Protein AF-A0A7H0HJ91-F1 (afdb_monomer_lite)

Organism: NCBI:txid1926868

Radius of gyration: 23.5 Å; chains: 1; bounding box: 56×66×65 Å

Secondary structure (DSSP, 8-state):
--HHHHHHHHHHHHHHHHHHHHHHHHTT--HHHHHHHHHHHHHHHHHHHHHHS---------------S-HHHHGGGSSS--HHHHHHT----TT----HHHHHTTTTT---HHHHHHHHHH-HHHHHHHHHHHTTPPPSS--SSTTT--S-GGGS-HHHHHHHHH-HHHHHHHHHTT--HHHHHIIIII---PPTT--HHHHHHHEEEETTEEEE--HHHHHHHPPP--TTSS--------------------

Structure (mmCIF, N/CA/C/O backbone):
data_AF-A0A7H0HJ91-F1
#
_entry.id   AF-A0A7H0HJ91-F1
#
loop_
_atom_site.group_PDB
_atom_site.id
_atom_site.type_symbol
_atom_site.label_atom_id
_atom_site.label_alt_id
_atom_site.label_comp_id
_atom_site.label_asym_id
_atom_site.label_entity_id
_atom_site.label_seq_id
_atom_site.pdbx_PDB_ins_code
_atom_site.Cartn_x
_atom_site.Cartn_y
_atom_site.Cartn_z
_atom_site.occupancy
_atom_site.B_iso_or_equiv
_atom_site.auth_seq_id
_atom_site.auth_comp_id
_atom_site.auth_asym_id
_atom_site.auth_atom_id
_atom_site.pdbx_PDB_model_num
ATOM 1 N N . MET A 1 1 ? -30.223 31.189 10.833 1.00 45.84 1 MET A N 1
ATOM 2 C CA . MET A 1 1 ? -29.372 30.611 9.769 1.00 45.84 1 MET A CA 1
ATOM 3 C C . MET A 1 1 ? -29.658 29.121 9.713 1.00 45.84 1 MET A C 1
ATOM 5 O O . MET A 1 1 ? -29.725 28.515 10.772 1.00 45.84 1 MET A O 1
ATOM 9 N N . SER A 1 2 ? -29.923 28.557 8.532 1.00 40.38 2 SER A N 1
ATOM 10 C CA . SER A 1 2 ? -30.319 27.146 8.406 1.00 40.38 2 SER A CA 1
ATOM 11 C C . SER A 1 2 ? -29.130 26.220 8.696 1.00 40.38 2 SER A C 1
ATOM 13 O O . SER A 1 2 ? -28.031 26.477 8.202 1.00 40.38 2 SER A O 1
ATOM 15 N N . THR A 1 3 ? -29.339 25.153 9.470 1.00 42.84 3 THR A N 1
ATOM 16 C CA . THR A 1 3 ? -28.336 24.149 9.893 1.00 42.84 3 THR A CA 1
ATOM 17 C C . THR A 1 3 ? -27.548 23.560 8.716 1.00 42.84 3 THR A C 1
ATOM 19 O O . THR A 1 3 ? -26.372 23.229 8.846 1.00 42.84 3 THR A O 1
ATOM 22 N N . THR A 1 4 ? -28.165 23.516 7.534 1.00 42.88 4 THR A N 1
ATOM 23 C CA . THR A 1 4 ? -27.565 23.075 6.265 1.00 42.88 4 THR A CA 1
ATOM 24 C C . THR A 1 4 ? -26.408 23.968 5.797 1.00 42.88 4 THR A C 1
ATOM 26 O O . THR A 1 4 ? -25.423 23.467 5.263 1.00 42.88 4 THR A O 1
ATOM 29 N N . ASN A 1 5 ? -26.470 25.282 6.042 1.00 45.50 5 ASN A N 1
ATOM 30 C CA . ASN A 1 5 ? -25.403 26.210 5.640 1.00 45.50 5 ASN A CA 1
ATOM 31 C C . ASN A 1 5 ? -24.173 26.103 6.554 1.00 45.50 5 ASN A C 1
ATOM 33 O O . ASN A 1 5 ? -23.057 26.370 6.116 1.00 45.50 5 ASN A O 1
ATOM 37 N N . ILE A 1 6 ? -24.373 25.674 7.803 1.00 51.12 6 ILE A N 1
ATOM 38 C CA . ILE A 1 6 ? -23.305 25.495 8.794 1.00 51.12 6 ILE A CA 1
ATOM 39 C C . ILE A 1 6 ? -22.522 24.212 8.491 1.00 51.12 6 ILE A C 1
ATOM 41 O O . ILE A 1 6 ? -21.295 24.248 8.454 1.00 51.12 6 ILE A O 1
ATOM 45 N N . LEU A 1 7 ? -23.211 23.106 8.170 1.00 47.91 7 LEU A N 1
ATOM 46 C CA . LEU A 1 7 ? -22.551 21.865 7.740 1.00 47.91 7 LEU A CA 1
AT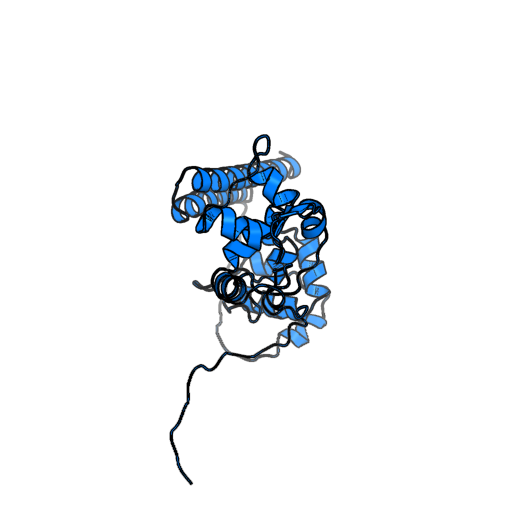OM 47 C C . LEU A 1 7 ? -21.751 22.051 6.444 1.00 47.91 7 LEU A C 1
ATOM 49 O O . LEU A 1 7 ? -20.616 21.592 6.366 1.00 47.91 7 LEU A O 1
ATOM 53 N N . ASN A 1 8 ? -22.298 22.762 5.453 1.00 48.88 8 ASN A N 1
ATOM 54 C CA . ASN A 1 8 ? -21.576 23.008 4.201 1.00 48.88 8 ASN A CA 1
ATOM 55 C C . ASN A 1 8 ? -20.333 23.880 4.416 1.00 48.88 8 ASN A C 1
ATOM 57 O O . ASN A 1 8 ? -19.278 23.579 3.865 1.00 48.88 8 ASN A O 1
ATOM 61 N N . SER A 1 9 ? -20.420 24.904 5.272 1.00 46.78 9 SER A N 1
ATOM 62 C CA . SER A 1 9 ? -19.256 25.717 5.638 1.00 46.78 9 SER A CA 1
ATOM 63 C C . SER A 1 9 ? -18.187 24.901 6.373 1.00 46.78 9 SER A C 1
ATOM 65 O O . SER A 1 9 ? -17.002 25.114 6.136 1.00 46.78 9 SER A O 1
ATOM 67 N N . LEU A 1 10 ? -18.582 23.954 7.230 1.00 53.00 10 LEU A N 1
ATOM 68 C CA . LEU A 1 10 ? -17.662 23.070 7.955 1.00 53.00 10 LEU A CA 1
ATOM 69 C C . LEU A 1 10 ? -16.937 22.103 7.014 1.00 53.00 10 LEU A C 1
ATOM 71 O O . LEU A 1 10 ? -15.719 21.963 7.096 1.00 53.00 10 LEU A O 1
ATOM 75 N N . VAL A 1 11 ? -17.666 21.482 6.083 1.00 55.59 11 VAL A N 1
ATOM 76 C CA . VAL A 1 11 ? -17.088 20.573 5.081 1.00 55.59 11 VAL A CA 1
ATOM 77 C C . VAL A 1 11 ? -16.114 21.319 4.165 1.00 55.59 11 VAL A C 1
ATOM 79 O O . VAL A 1 11 ? -15.027 20.814 3.881 1.00 55.59 11 VAL A O 1
ATOM 82 N N . SER A 1 12 ? -16.449 22.543 3.748 1.00 53.22 12 SER A N 1
ATOM 83 C CA . SER A 1 12 ? -15.551 23.372 2.938 1.00 53.22 12 SER A CA 1
ATOM 84 C C . SER A 1 12 ? -14.281 23.781 3.692 1.00 53.22 12 SER A C 1
ATOM 86 O O . SER A 1 12 ? -13.194 23.681 3.125 1.00 53.22 12 SER A O 1
ATOM 88 N N . SER A 1 13 ? -14.383 24.173 4.966 1.00 50.41 13 SER A N 1
ATOM 89 C CA . SER A 1 13 ? -13.215 24.543 5.780 1.00 50.41 13 SER A CA 1
ATOM 90 C C . SER A 1 13 ? -12.292 23.354 6.060 1.00 50.41 13 SER A C 1
ATOM 92 O O . SER A 1 13 ? -11.072 23.489 5.972 1.00 50.41 13 SER A O 1
ATOM 94 N N . LEU A 1 14 ? -12.850 22.167 6.323 1.00 54.19 14 LEU A N 1
ATOM 95 C CA . LEU A 1 14 ? -12.063 20.954 6.571 1.00 54.19 14 LEU A CA 1
ATOM 96 C C . LEU A 1 14 ? -11.371 20.449 5.295 1.00 54.19 14 LEU A C 1
ATOM 98 O O . LEU A 1 14 ? -10.215 20.030 5.333 1.00 54.19 14 LEU A O 1
ATOM 102 N N . SER A 1 15 ? -12.050 20.555 4.148 1.00 57.22 15 SER A N 1
ATOM 103 C CA . SER A 1 15 ? -11.467 20.242 2.839 1.00 57.22 15 SER A CA 1
ATOM 104 C C . SER A 1 15 ? -10.327 21.201 2.478 1.00 57.22 15 SER A C 1
ATOM 106 O O . SER A 1 15 ? -9.278 20.761 2.008 1.00 57.22 15 SER A O 1
ATOM 108 N N . ALA A 1 16 ? -10.484 22.499 2.755 1.00 52.75 16 ALA A N 1
ATOM 109 C CA . ALA A 1 16 ? -9.431 23.489 2.541 1.00 52.75 16 ALA A CA 1
ATOM 110 C C . ALA A 1 16 ? -8.207 23.239 3.442 1.00 52.75 16 ALA A C 1
ATOM 112 O O . ALA A 1 16 ? -7.072 23.346 2.977 1.00 52.75 16 ALA A O 1
ATOM 113 N N . ALA A 1 17 ? -8.417 22.833 4.698 1.00 51.06 17 ALA A N 1
ATOM 114 C CA . ALA A 1 17 ? -7.340 22.498 5.630 1.00 51.06 17 ALA A CA 1
ATOM 115 C C . ALA A 1 17 ? -6.563 21.235 5.219 1.00 51.06 17 ALA A C 1
ATOM 117 O O . ALA A 1 17 ? -5.335 21.223 5.291 1.00 51.06 17 ALA A O 1
ATOM 118 N N . ALA A 1 18 ? -7.253 20.204 4.721 1.00 52.66 18 ALA A N 1
ATOM 119 C CA . ALA A 1 18 ? -6.619 18.997 4.183 1.00 52.66 18 ALA A CA 1
ATOM 120 C C . ALA A 1 18 ? -5.803 19.276 2.905 1.00 52.66 18 ALA A C 1
ATOM 122 O O . ALA A 1 18 ? -4.758 18.672 2.673 1.00 52.66 18 ALA A O 1
ATOM 123 N N . GLN A 1 19 ? -6.250 20.223 2.075 1.00 58.50 19 GLN A N 1
ATOM 124 C CA . GLN A 1 19 ? -5.486 20.665 0.906 1.00 58.50 19 GLN A CA 1
ATOM 125 C C . GLN A 1 19 ? -4.266 21.509 1.305 1.00 58.50 19 GLN A C 1
ATOM 127 O O . GLN A 1 19 ? -3.202 21.369 0.699 1.00 58.50 19 GLN A O 1
ATOM 132 N N . ALA A 1 20 ? -4.392 22.347 2.337 1.00 52.12 20 ALA A N 1
ATOM 133 C CA . ALA A 1 20 ? -3.299 23.161 2.859 1.00 52.12 20 ALA A CA 1
ATOM 134 C C . ALA A 1 20 ? -2.205 22.316 3.536 1.00 52.12 20 ALA A C 1
ATOM 136 O O . ALA A 1 20 ? -1.023 22.576 3.308 1.00 52.12 20 ALA A O 1
ATOM 137 N N . SER A 1 21 ? -2.570 21.274 4.293 1.00 53.25 21 SER A N 1
ATOM 138 C CA . SER A 1 21 ? -1.604 20.341 4.895 1.00 53.25 21 SER A CA 1
ATOM 139 C C . SER A 1 21 ? -0.866 19.521 3.830 1.00 53.25 21 SER A C 1
ATOM 141 O O . SER A 1 21 ? 0.361 19.447 3.842 1.00 53.25 21 SER A O 1
ATOM 143 N N . ALA A 1 22 ? -1.578 19.019 2.815 1.00 54.16 22 ALA A N 1
ATOM 144 C CA . ALA A 1 22 ? -0.960 18.325 1.682 1.00 54.16 22 ALA A CA 1
ATOM 145 C C . ALA A 1 22 ? -0.039 19.238 0.842 1.00 54.16 22 ALA A C 1
ATOM 147 O O . ALA A 1 22 ? 0.908 18.769 0.204 1.00 54.16 22 ALA A O 1
ATOM 148 N N . GLN A 1 23 ? -0.296 20.550 0.815 1.00 51.91 23 GLN A N 1
ATOM 149 C CA . GLN A 1 23 ? 0.584 21.529 0.171 1.00 51.91 23 GLN A CA 1
ATOM 150 C C . GLN A 1 23 ? 1.788 21.927 1.035 1.00 51.91 23 GLN A C 1
ATOM 152 O O . GLN A 1 23 ? 2.844 22.211 0.462 1.00 51.91 23 GLN A O 1
ATOM 157 N N . SER A 1 24 ? 1.675 21.942 2.370 1.00 52.97 24 SER A N 1
ATOM 158 C CA . SER A 1 24 ? 2.814 22.245 3.251 1.00 52.97 24 SER A CA 1
ATOM 159 C C . SER A 1 24 ? 3.859 21.130 3.207 1.00 52.97 24 SER A C 1
ATOM 161 O O . SER A 1 24 ? 5.047 21.428 3.110 1.00 52.97 24 SER A O 1
ATOM 163 N N . GLU A 1 25 ? 3.432 19.865 3.139 1.00 51.75 25 GLU A N 1
ATOM 164 C CA . GLU A 1 25 ? 4.328 18.713 2.949 1.00 51.75 25 GLU A CA 1
ATOM 165 C C . GLU A 1 25 ? 5.058 18.765 1.593 1.00 51.75 25 GLU A C 1
ATOM 167 O O . GLU A 1 25 ? 6.253 18.485 1.509 1.00 51.75 25 GLU A O 1
ATOM 172 N N . LYS A 1 26 ? 4.387 19.227 0.526 1.00 52.94 26 LYS A N 1
ATOM 173 C CA . LYS A 1 26 ? 4.998 19.403 -0.809 1.00 52.94 26 LYS A CA 1
ATOM 174 C C . LYS A 1 26 ? 5.981 20.574 -0.909 1.00 52.94 26 LYS A C 1
ATOM 176 O O . LYS A 1 26 ? 6.792 20.596 -1.832 1.00 52.94 26 LYS A O 1
ATOM 181 N N . LYS A 1 27 ? 5.921 21.550 0.004 1.00 49.59 27 LYS A N 1
ATOM 182 C CA . LYS A 1 27 ? 6.838 22.707 0.056 1.00 49.59 27 LYS A CA 1
ATOM 183 C C . LYS A 1 27 ? 8.005 22.520 1.036 1.00 49.59 27 LYS A C 1
ATOM 185 O O . LYS A 1 27 ? 8.727 23.479 1.292 1.00 49.59 27 LYS A O 1
ATOM 190 N N . GLY A 1 28 ? 8.208 21.308 1.556 1.00 42.12 28 GLY A N 1
ATOM 191 C CA . GLY A 1 28 ? 9.279 21.007 2.512 1.00 42.12 28 GLY A CA 1
ATOM 192 C C . GLY A 1 28 ? 8.966 21.419 3.953 1.00 42.12 28 GLY A C 1
ATOM 193 O O . GLY A 1 28 ? 9.880 21.463 4.773 1.00 42.12 28 GLY A O 1
ATOM 194 N N . GLY A 1 29 ? 7.700 21.720 4.264 1.00 48.16 29 GLY A N 1
ATOM 195 C CA . GLY A 1 29 ? 7.230 21.874 5.638 1.00 48.16 29 GLY A CA 1
ATOM 196 C C . GLY A 1 29 ? 7.289 20.540 6.378 1.00 48.16 29 GLY A C 1
ATOM 197 O O . GLY A 1 29 ? 7.121 19.469 5.789 1.00 48.16 29 GLY A O 1
ATOM 198 N N . THR A 1 30 ? 7.556 20.593 7.676 1.00 52.06 30 THR A N 1
ATOM 199 C CA . THR A 1 30 ? 7.659 19.380 8.494 1.00 52.06 30 THR A CA 1
ATOM 200 C C . THR A 1 30 ? 6.283 18.737 8.675 1.00 52.06 30 THR A C 1
ATOM 202 O O . THR A 1 30 ? 5.263 19.424 8.742 1.00 52.06 30 THR A O 1
ATOM 205 N N . SER A 1 31 ? 6.232 17.411 8.826 1.00 52.78 31 SER A N 1
ATOM 206 C CA . SER A 1 31 ? 4.984 16.686 9.132 1.00 52.78 31 SER A CA 1
ATOM 207 C C . SER A 1 31 ? 4.288 17.215 10.395 1.00 52.78 31 SER A C 1
ATOM 209 O O . SER A 1 31 ? 3.068 17.155 10.514 1.00 52.78 31 SER A O 1
ATOM 211 N N . LYS A 1 32 ? 5.055 17.805 11.320 1.00 55.81 32 LYS A N 1
ATOM 212 C CA . LYS A 1 32 ? 4.544 18.498 12.504 1.00 55.81 32 LYS A CA 1
ATOM 213 C C . LYS A 1 32 ? 3.735 19.750 12.145 1.00 55.81 32 LYS A C 1
ATOM 215 O O . LYS A 1 32 ? 2.649 19.924 12.679 1.00 55.81 32 LYS A O 1
ATOM 220 N N . GLU A 1 33 ? 4.214 20.574 11.215 1.00 55.62 33 GLU A N 1
ATOM 221 C CA . GLU A 1 33 ? 3.497 21.776 10.760 1.00 55.62 33 GLU A CA 1
ATOM 222 C C . GLU A 1 33 ? 2.205 21.419 10.017 1.00 55.62 33 GLU A C 1
ATOM 224 O O . GLU A 1 33 ? 1.181 22.062 10.226 1.00 55.62 33 GLU A O 1
ATOM 229 N N . ALA A 1 34 ? 2.214 20.355 9.208 1.00 52.38 34 ALA A N 1
ATOM 230 C CA . ALA A 1 34 ? 1.016 19.860 8.526 1.00 52.38 34 ALA A CA 1
ATOM 231 C C . ALA A 1 34 ? -0.062 19.381 9.520 1.00 52.38 34 ALA A C 1
ATOM 233 O O . ALA A 1 34 ? -1.251 19.670 9.351 1.00 52.38 34 ALA A O 1
ATOM 234 N N . VAL A 1 35 ? 0.362 18.695 10.587 1.00 56.78 35 VAL A N 1
ATOM 235 C CA . VAL A 1 35 ? -0.511 18.250 11.684 1.00 56.78 35 VAL A CA 1
ATOM 236 C C . VAL A 1 35 ? -1.013 19.432 12.515 1.00 56.78 35 VAL A C 1
ATOM 238 O O . VAL A 1 35 ? -2.191 19.457 12.865 1.00 56.78 35 VAL A O 1
ATOM 241 N N . ASP A 1 36 ? -0.170 20.427 12.792 1.00 66.75 36 ASP A N 1
ATOM 242 C CA . ASP A 1 36 ? -0.553 21.619 13.557 1.00 66.75 36 ASP A CA 1
ATOM 243 C C . ASP A 1 36 ? -1.561 22.491 12.776 1.00 66.75 36 ASP A C 1
ATOM 245 O O . ASP A 1 36 ? -2.543 22.956 13.357 1.00 66.75 36 ASP A O 1
ATOM 249 N N . ILE A 1 37 ? -1.407 22.627 11.451 1.00 65.06 37 ILE A N 1
ATOM 250 C CA . ILE A 1 37 ? -2.378 23.304 10.566 1.00 65.06 37 ILE A CA 1
ATOM 251 C C . ILE A 1 37 ? -3.730 22.584 10.589 1.00 65.06 37 ILE A C 1
ATOM 253 O O . ILE A 1 37 ? -4.778 23.215 10.741 1.00 65.06 37 ILE A O 1
ATOM 257 N N . PHE A 1 38 ? -3.717 21.256 10.468 1.00 60.12 38 PHE A N 1
ATOM 258 C CA . PHE A 1 38 ? -4.942 20.461 10.491 1.00 60.12 38 PHE A CA 1
ATOM 259 C C . PHE A 1 38 ? -5.638 20.526 11.857 1.00 60.12 38 PHE A C 1
ATOM 261 O O . PHE A 1 38 ? -6.858 20.678 11.934 1.00 60.12 38 PHE A O 1
ATOM 268 N N . LYS A 1 39 ? -4.863 20.470 12.944 1.00 66.88 39 LYS A N 1
ATOM 269 C CA . LYS A 1 39 ? -5.372 20.566 14.313 1.00 66.88 39 LYS A CA 1
ATOM 270 C C . LYS A 1 39 ? -5.980 21.940 14.603 1.00 66.88 39 LYS A C 1
ATOM 272 O O . LYS A 1 39 ? -7.080 21.996 15.141 1.00 66.88 39 LYS A O 1
ATOM 277 N N . SER A 1 40 ? -5.327 23.024 14.182 1.00 67.75 40 SER A N 1
ATOM 278 C CA . SER A 1 40 ? -5.851 24.387 14.341 1.00 67.75 40 SER A CA 1
ATOM 279 C C . SER A 1 40 ? -7.165 24.587 13.580 1.00 67.75 40 SER A C 1
ATOM 281 O O . SER A 1 40 ? -8.099 25.178 14.113 1.00 67.75 40 SER A O 1
ATOM 283 N N . ALA A 1 41 ? -7.277 24.056 12.359 1.00 59.56 41 ALA A N 1
ATOM 284 C CA . ALA A 1 41 ? -8.510 24.144 11.576 1.00 59.56 41 ALA A CA 1
ATOM 285 C C . ALA A 1 41 ? -9.664 23.326 12.186 1.00 59.56 41 ALA A C 1
ATOM 287 O O . ALA A 1 41 ? -10.827 23.721 12.092 1.00 59.56 41 ALA A O 1
ATOM 288 N N . LEU A 1 42 ? -9.350 22.195 12.827 1.00 58.47 42 LEU A N 1
ATOM 289 C CA . LEU A 1 42 ? -10.323 21.383 13.557 1.00 58.47 42 LEU A CA 1
ATOM 290 C C . LEU A 1 42 ? -10.815 22.095 14.827 1.00 58.47 42 LEU A C 1
ATOM 292 O O . LEU A 1 42 ? -12.007 22.050 15.129 1.00 58.47 42 LEU A O 1
ATOM 296 N N . GLU A 1 43 ? -9.916 22.760 15.555 1.00 67.56 43 GLU A N 1
ATOM 297 C CA . GLU A 1 43 ? -10.244 23.535 16.758 1.00 67.56 43 GLU A CA 1
ATOM 298 C C . GLU A 1 43 ? -11.137 24.745 16.426 1.00 67.56 43 GLU A C 1
ATOM 300 O O . GLU A 1 43 ? -12.174 24.918 17.068 1.00 67.56 43 GLU A O 1
ATOM 305 N N . ASP A 1 44 ? -10.834 25.499 15.364 1.00 65.94 44 ASP A N 1
ATOM 306 C CA . ASP A 1 44 ? -11.674 26.614 14.886 1.00 65.94 44 ASP A CA 1
ATOM 307 C C . ASP A 1 44 ? -13.069 26.147 14.428 1.00 65.94 44 ASP A C 1
ATOM 309 O O . ASP A 1 44 ? -14.090 26.804 14.679 1.00 65.94 44 ASP A O 1
ATOM 313 N N . ALA A 1 45 ? -13.141 24.978 13.783 1.00 59.41 45 ALA A N 1
ATOM 314 C CA . ALA A 1 45 ? -14.400 24.355 13.383 1.00 59.41 45 ALA A CA 1
ATOM 315 C C . ALA A 1 45 ? -15.245 23.932 14.600 1.00 59.41 45 ALA A C 1
ATOM 317 O O . ALA A 1 45 ? -16.465 24.131 14.610 1.00 59.41 45 ALA A O 1
ATOM 318 N N . LEU A 1 46 ? -14.606 23.394 15.645 1.00 60.41 46 LEU A N 1
ATOM 319 C CA . LEU A 1 46 ? -15.269 23.014 16.895 1.00 60.41 46 LEU A CA 1
ATOM 320 C C . LEU A 1 46 ? -15.730 24.231 17.709 1.00 60.41 46 LEU A C 1
ATOM 322 O O . LEU A 1 46 ? -16.812 24.187 18.299 1.00 60.41 46 LEU A O 1
ATOM 326 N N . ASP A 1 47 ? -14.955 25.315 17.740 1.00 64.44 47 ASP A N 1
ATOM 327 C CA . ASP A 1 47 ? -15.318 26.559 18.433 1.00 64.44 47 ASP A CA 1
ATOM 328 C C . ASP A 1 47 ? -16.516 27.248 17.757 1.00 64.44 47 ASP A C 1
ATOM 330 O O . ASP A 1 47 ? -17.464 27.675 18.422 1.00 64.44 47 ASP A O 1
ATOM 334 N N . THR A 1 48 ? -16.551 27.243 16.421 1.00 61.88 48 THR A N 1
ATOM 335 C CA . THR A 1 48 ? -17.697 27.729 15.629 1.00 61.88 48 THR A CA 1
ATOM 336 C C . THR A 1 48 ? -18.974 26.928 15.923 1.00 61.88 48 THR A C 1
ATOM 338 O O . THR A 1 48 ? -20.068 27.496 16.040 1.00 61.88 48 THR A O 1
ATOM 341 N N . LEU A 1 49 ? -18.844 25.610 16.105 1.00 59.28 49 LEU A N 1
ATOM 342 C CA . LEU A 1 49 ? -19.952 24.731 16.482 1.00 59.28 49 LEU A CA 1
ATOM 343 C C . LEU A 1 49 ? -20.387 24.946 17.944 1.00 59.28 49 LEU A C 1
ATOM 345 O O . LEU A 1 49 ? -21.576 24.989 18.245 1.00 59.28 49 LEU A O 1
ATOM 349 N N . SER A 1 50 ? -19.434 25.164 18.849 1.00 60.59 50 SER A N 1
ATOM 350 C CA . SER A 1 50 ? -19.696 25.351 20.284 1.00 60.59 50 SER A CA 1
ATOM 351 C C . SER A 1 50 ? -20.359 26.700 20.584 1.00 60.59 50 SER A C 1
ATOM 353 O O . SER A 1 50 ? -21.264 26.793 21.420 1.00 60.59 50 SER A O 1
ATOM 355 N N . LYS A 1 51 ? -19.990 27.752 19.844 1.00 54.41 51 LYS A N 1
ATOM 356 C CA . LYS A 1 51 ? -20.633 29.075 19.918 1.00 54.41 51 LYS A CA 1
ATOM 357 C C . LYS A 1 51 ? -22.073 29.077 19.399 1.00 54.41 51 LYS A C 1
ATOM 359 O O . LYS A 1 51 ? -22.842 29.955 19.780 1.00 54.41 51 LYS A O 1
ATOM 364 N N . THR A 1 52 ? -22.469 28.092 18.589 1.00 48.91 52 THR A N 1
ATOM 365 C CA . THR A 1 52 ? -23.833 27.979 18.043 1.00 48.91 52 THR A CA 1
ATOM 366 C C . THR A 1 52 ? -24.766 27.065 18.851 1.00 48.91 52 THR A C 1
ATOM 368 O O . THR A 1 52 ? -25.973 27.104 18.621 1.00 48.91 52 THR A O 1
ATOM 371 N N . THR A 1 53 ? -24.263 26.316 19.844 1.00 40.53 53 THR A N 1
ATOM 372 C CA . THR A 1 53 ? -25.059 25.367 20.659 1.00 40.53 53 THR A CA 1
ATOM 373 C C . THR A 1 53 ? -25.225 25.746 22.138 1.00 40.53 53 THR A C 1
ATOM 375 O O . THR A 1 53 ? -25.697 24.934 22.931 1.00 40.53 53 THR A O 1
ATOM 378 N N . SER A 1 54 ? -24.861 26.962 22.553 1.00 33.28 54 SER A N 1
ATOM 379 C CA . SER A 1 54 ? -24.977 27.375 23.961 1.00 33.28 54 SER A CA 1
ATOM 380 C C . SER A 1 54 ? -26.436 27.613 24.402 1.00 33.28 54 SER A C 1
ATOM 382 O O . SER A 1 54 ? -26.973 28.708 24.255 1.00 33.28 54 SER A O 1
ATOM 384 N N . THR A 1 55 ? -27.072 26.606 25.009 1.00 26.28 55 THR A N 1
ATOM 385 C CA . THR A 1 55 ? -28.112 26.746 26.057 1.00 26.28 55 THR A CA 1
ATOM 386 C C . THR A 1 55 ? -27.958 25.566 27.050 1.00 26.28 55 THR A C 1
ATOM 388 O O . THR A 1 55 ? -27.704 24.457 26.582 1.00 26.28 55 THR A O 1
ATOM 391 N N . PRO A 1 56 ? -28.006 25.750 28.393 1.00 36.66 56 PRO A N 1
ATOM 392 C CA . PRO A 1 56 ? -27.251 24.887 29.320 1.00 36.66 56 PRO A CA 1
ATOM 393 C C . PRO A 1 56 ? -28.048 23.850 30.152 1.00 36.66 56 PRO A C 1
ATOM 395 O O . PRO A 1 56 ? -29.258 23.971 30.323 1.00 36.66 56 PRO A O 1
ATOM 398 N N . ALA A 1 57 ? -27.257 22.957 30.789 1.00 26.12 57 ALA A N 1
ATOM 399 C CA . ALA A 1 57 ? -27.483 22.078 31.967 1.00 26.12 57 ALA A CA 1
ATOM 400 C C . ALA A 1 57 ? -27.954 20.619 31.694 1.00 26.12 57 ALA A C 1
ATOM 402 O O . ALA A 1 57 ? -28.765 20.395 30.809 1.00 26.12 57 ALA A O 1
ATOM 403 N N . ALA A 1 58 ? -27.496 19.558 32.391 1.00 25.34 58 ALA A N 1
ATOM 404 C CA . ALA A 1 58 ? -26.934 19.459 33.747 1.00 25.34 58 ALA A CA 1
ATOM 405 C C . ALA A 1 58 ? -26.025 18.212 34.004 1.00 25.34 58 ALA A C 1
ATOM 407 O O . ALA A 1 58 ? -26.272 17.127 33.490 1.00 25.34 58 ALA A O 1
ATOM 408 N N . THR A 1 59 ? -25.002 18.428 34.845 1.00 22.12 59 THR A N 1
ATOM 409 C CA . THR A 1 59 ? -24.527 17.692 36.050 1.00 22.12 59 THR A CA 1
ATOM 410 C C . THR A 1 59 ? -24.382 16.148 36.118 1.00 22.12 59 THR A C 1
ATOM 412 O O . THR A 1 59 ? -25.348 15.419 36.289 1.00 22.12 59 THR A O 1
ATOM 415 N N . SER A 1 60 ? -23.103 15.729 36.169 1.00 26.69 60 SER A N 1
ATOM 416 C CA . SER A 1 60 ? -22.395 14.758 37.048 1.00 26.69 60 SER A CA 1
ATOM 417 C C . SER A 1 60 ? -22.980 13.389 37.448 1.00 26.69 60 SER A C 1
ATOM 419 O O . SER A 1 60 ? -23.981 13.305 38.150 1.00 26.69 60 SER A O 1
ATOM 421 N N . SER A 1 61 ? -22.179 12.323 37.278 1.00 24.84 61 SER A N 1
ATOM 422 C CA . SER A 1 61 ? -21.454 11.649 38.390 1.00 24.84 61 SER A CA 1
ATOM 423 C C . SER A 1 61 ? -20.624 10.432 37.926 1.00 24.84 61 SER A C 1
ATOM 425 O O . SER A 1 61 ? -20.907 9.800 36.914 1.00 24.84 61 SER A O 1
ATOM 427 N N . SER A 1 62 ? -19.536 10.166 38.657 1.00 27.23 62 SER A N 1
ATOM 428 C CA . SER A 1 62 ? -18.485 9.169 38.409 1.00 27.23 62 SER A CA 1
ATOM 429 C C . SER A 1 62 ? -18.732 7.836 39.119 1.00 27.23 62 SER A C 1
ATOM 431 O O . SER A 1 62 ? -19.188 7.868 40.259 1.00 27.23 62 SER A O 1
ATOM 433 N N . THR A 1 63 ? -18.229 6.712 38.592 1.00 23.22 63 THR A N 1
ATOM 434 C CA . THR A 1 63 ? -17.534 5.672 39.393 1.00 23.22 63 THR A CA 1
ATOM 435 C C . THR A 1 63 ? -16.634 4.806 38.494 1.00 23.22 63 THR A C 1
ATOM 437 O O . THR A 1 63 ? -16.916 4.638 37.310 1.00 23.22 63 THR A O 1
ATOM 440 N N . ALA A 1 64 ? -15.526 4.305 39.046 1.00 26.08 64 ALA A N 1
ATOM 441 C CA . ALA A 1 64 ? -14.435 3.619 38.355 1.00 26.08 64 ALA A CA 1
ATOM 442 C C . ALA A 1 64 ? -14.456 2.076 38.487 1.00 26.08 64 ALA A C 1
ATOM 444 O O . ALA A 1 64 ? -14.896 1.551 39.502 1.00 26.08 64 ALA A O 1
ATOM 445 N N . ALA A 1 65 ? -13.838 1.434 37.479 1.00 29.06 65 ALA A N 1
ATOM 446 C CA . ALA A 1 65 ? -13.060 0.178 37.465 1.00 29.06 65 ALA A CA 1
ATOM 447 C C . ALA A 1 65 ? -13.741 -1.195 37.717 1.00 29.06 65 ALA A C 1
ATOM 449 O O . ALA A 1 65 ? -14.100 -1.524 38.841 1.00 29.06 65 ALA A O 1
ATOM 450 N N . THR A 1 66 ? -13.712 -2.110 36.729 1.00 23.19 66 THR A N 1
ATOM 451 C CA . THR A 1 66 ? -12.684 -3.178 36.529 1.00 23.19 66 THR A CA 1
ATOM 452 C C . THR A 1 66 ? -13.181 -4.248 35.525 1.00 23.19 66 THR A C 1
ATOM 454 O O . THR A 1 66 ? -14.355 -4.589 35.494 1.00 23.19 66 THR A O 1
ATOM 457 N N . ALA A 1 67 ? -12.245 -4.729 34.697 1.00 32.16 67 ALA A N 1
ATOM 458 C CA . ALA A 1 67 ? -12.261 -5.758 33.645 1.00 32.16 67 ALA A CA 1
ATOM 459 C C . ALA A 1 67 ? -13.379 -6.824 33.589 1.00 32.16 67 ALA A C 1
ATOM 461 O O . ALA A 1 67 ? -13.649 -7.505 34.572 1.00 32.16 67 ALA A O 1
ATOM 462 N N . THR A 1 68 ? -13.841 -7.142 32.370 1.00 26.88 68 THR A N 1
ATOM 463 C CA . THR A 1 68 ? -13.578 -8.441 31.699 1.00 26.88 68 THR A CA 1
ATOM 464 C C . THR A 1 68 ? -14.111 -8.450 30.262 1.00 26.88 68 THR A C 1
ATOM 466 O O . THR A 1 68 ? -15.014 -7.704 29.897 1.00 26.88 68 THR A O 1
ATOM 469 N N . ALA A 1 69 ? -13.472 -9.271 29.431 1.00 35.03 69 ALA A N 1
ATOM 470 C CA . ALA A 1 69 ? -13.554 -9.352 27.978 1.00 35.03 69 ALA A CA 1
ATOM 471 C C . ALA A 1 69 ? -14.889 -9.889 27.405 1.00 35.03 69 ALA A C 1
ATOM 473 O O . ALA A 1 69 ? -14.869 -10.683 26.470 1.00 35.03 69 ALA A O 1
ATOM 474 N N . ASP A 1 70 ? -16.038 -9.445 27.918 1.00 32.00 70 ASP A N 1
ATOM 475 C CA . ASP A 1 70 ? -17.357 -9.991 27.542 1.00 32.00 70 ASP A CA 1
ATOM 476 C C . ASP A 1 70 ? -18.401 -8.926 27.135 1.00 32.00 70 ASP A C 1
ATOM 478 O O . ASP A 1 70 ? -19.599 -9.176 26.998 1.00 32.00 70 ASP A O 1
ATOM 482 N N . THR A 1 71 ? -17.963 -7.688 26.887 1.00 36.69 71 THR A N 1
ATOM 483 C CA . THR A 1 71 ? -18.865 -6.624 26.403 1.00 36.69 71 THR A CA 1
ATOM 484 C C . THR A 1 71 ? -19.127 -6.713 24.893 1.00 36.69 71 THR A C 1
ATOM 486 O O . THR A 1 71 ? -20.155 -6.238 24.419 1.00 36.69 71 THR A O 1
ATOM 489 N N . ALA A 1 72 ? -18.258 -7.384 24.128 1.00 39.62 72 ALA A N 1
ATOM 490 C CA . ALA A 1 72 ? -18.429 -7.525 22.679 1.00 39.62 72 ALA A CA 1
ATOM 491 C C . ALA A 1 72 ? -19.576 -8.480 22.291 1.00 39.62 72 ALA A C 1
ATOM 493 O O . ALA A 1 72 ? -20.169 -8.316 21.228 1.00 39.62 72 ALA A O 1
ATOM 494 N N . ALA A 1 73 ? -19.918 -9.452 23.146 1.00 38.34 73 ALA A N 1
ATOM 495 C CA . ALA A 1 73 ? -21.013 -10.389 22.886 1.00 38.34 73 ALA A CA 1
ATOM 496 C C . ALA A 1 73 ? -22.394 -9.819 23.266 1.00 38.34 73 ALA A C 1
ATOM 498 O O . ALA A 1 73 ? -23.403 -10.202 22.673 1.00 38.34 73 ALA A O 1
ATOM 499 N N . THR A 1 74 ? -22.446 -8.865 24.203 1.00 36.53 74 THR A N 1
ATOM 500 C CA . THR A 1 74 ? -23.712 -8.372 24.776 1.00 36.53 74 THR A CA 1
ATOM 501 C C . THR A 1 74 ? -24.280 -7.141 24.044 1.00 36.53 74 THR A C 1
ATOM 503 O O . THR A 1 74 ? -25.494 -6.950 24.028 1.00 36.53 74 THR A O 1
ATOM 506 N N . GLU A 1 75 ? -23.466 -6.357 23.320 1.00 41.22 75 GLU A N 1
ATOM 507 C CA . GLU A 1 75 ? -23.965 -5.266 22.447 1.00 41.22 75 GLU A CA 1
ATOM 508 C C . GLU A 1 75 ? -24.654 -5.773 21.158 1.00 41.22 75 GLU A C 1
ATOM 510 O O . GLU A 1 75 ? -25.204 -4.977 20.403 1.00 41.22 75 GLU A O 1
ATOM 515 N N . LYS A 1 76 ? -24.718 -7.093 20.913 1.00 40.62 76 LYS A N 1
ATOM 516 C CA . LYS A 1 76 ? -25.503 -7.672 19.803 1.00 40.62 76 LYS A CA 1
ATOM 517 C C . LYS A 1 76 ? -27.023 -7.599 20.039 1.00 40.62 76 LYS A C 1
ATOM 519 O O . LYS A 1 76 ? -27.799 -7.793 19.108 1.00 40.62 76 LYS A O 1
ATOM 524 N N . ALA A 1 77 ? -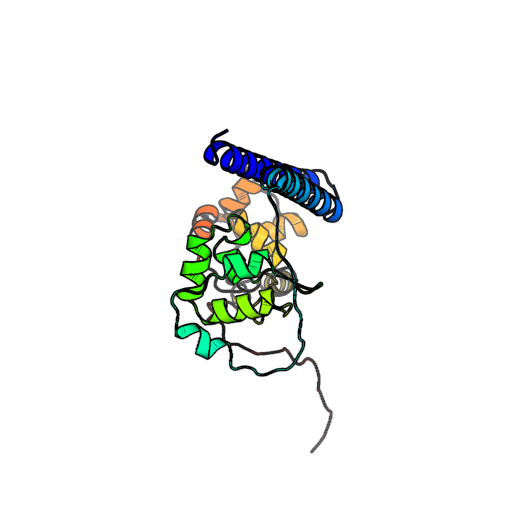27.469 -7.319 21.267 1.00 39.50 77 ALA A N 1
ATOM 525 C CA . ALA A 1 77 ? -28.888 -7.335 21.629 1.00 39.50 77 ALA A CA 1
ATOM 526 C C . ALA A 1 77 ? -29.653 -6.025 21.325 1.00 39.50 77 ALA A C 1
ATOM 528 O O . ALA A 1 77 ? -30.854 -5.963 21.572 1.00 39.50 77 ALA A O 1
ATOM 529 N N . SER A 1 78 ? -29.006 -4.985 20.779 1.00 40.56 78 SER A N 1
ATOM 530 C CA . SER A 1 78 ? -29.638 -3.675 20.544 1.00 40.56 78 SER A CA 1
ATOM 531 C C . SER A 1 78 ? -29.154 -2.999 19.252 1.00 40.56 78 SER A C 1
ATOM 533 O O . SER A 1 78 ? -28.571 -1.920 19.291 1.00 40.56 78 SER A O 1
ATOM 535 N N . GLY A 1 79 ? -29.437 -3.595 18.092 1.00 54.41 79 GLY A N 1
ATOM 536 C CA . GLY A 1 79 ? -29.263 -2.911 16.803 1.00 54.41 79 GLY A CA 1
ATOM 537 C C . GLY A 1 79 ? -27.808 -2.580 16.436 1.00 54.41 79 GLY A C 1
ATOM 538 O O . GLY A 1 79 ? -26.871 -2.869 17.170 1.00 54.41 79 GLY A O 1
ATOM 539 N N . ASN A 1 80 ? -27.618 -2.026 15.238 1.00 74.06 80 ASN A N 1
ATOM 540 C CA . ASN A 1 80 ? -26.302 -1.667 14.705 1.00 74.06 80 ASN A CA 1
ATOM 541 C C . ASN A 1 80 ? -25.498 -0.799 15.687 1.00 74.06 80 ASN A C 1
ATOM 543 O O . ASN A 1 80 ? -25.997 0.216 16.180 1.00 74.06 80 ASN A O 1
ATOM 547 N N . VAL A 1 81 ? -24.232 -1.156 15.915 1.00 80.69 81 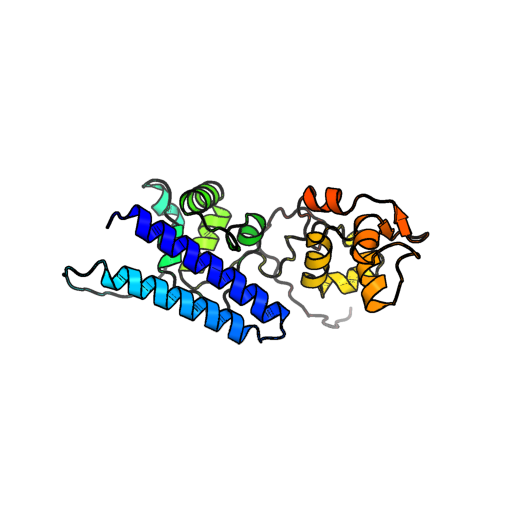VAL A N 1
ATOM 548 C CA . VAL A 1 81 ? -23.326 -0.373 16.764 1.00 80.69 81 VAL A CA 1
ATOM 549 C C . VAL A 1 81 ? -22.951 0.926 16.041 1.00 80.69 81 VAL A C 1
ATOM 551 O O . VAL A 1 81 ? -22.524 0.903 14.884 1.00 80.69 81 VAL A O 1
ATOM 554 N N . ASP A 1 82 ? -23.091 2.068 16.725 1.00 88.06 82 ASP A N 1
ATOM 555 C CA . ASP A 1 82 ? -22.637 3.376 16.230 1.00 88.06 82 ASP A CA 1
ATOM 556 C C . ASP A 1 82 ? -21.145 3.586 16.541 1.00 88.06 82 ASP A C 1
ATOM 558 O O . ASP A 1 82 ? -20.762 4.271 17.497 1.00 88.06 82 ASP A O 1
ATOM 562 N N . TYR A 1 83 ? -20.293 2.952 15.737 1.00 86.81 83 TYR A N 1
ATOM 563 C CA . TYR A 1 83 ? -18.836 3.032 15.843 1.00 86.81 83 TYR A CA 1
ATOM 564 C C . TYR A 1 83 ? -18.314 4.460 15.656 1.00 86.81 83 TYR A C 1
ATOM 566 O O . TYR A 1 83 ? -17.402 4.874 16.374 1.00 86.81 83 TYR A O 1
ATOM 574 N N . PHE A 1 84 ? -18.910 5.240 14.752 1.00 86.25 84 PHE A N 1
ATOM 575 C CA . PHE A 1 84 ? -18.490 6.618 14.489 1.00 86.25 84 PHE A CA 1
ATOM 576 C C . PHE A 1 84 ? -18.593 7.502 15.739 1.00 86.25 84 PHE A C 1
ATOM 578 O O . PHE A 1 84 ? -17.648 8.207 16.091 1.00 86.25 84 PHE A O 1
ATOM 585 N N . SER A 1 85 ? -19.712 7.423 16.465 1.00 86.44 85 SER A N 1
ATOM 586 C CA . SER A 1 85 ? -19.893 8.189 17.706 1.00 86.44 85 SER A CA 1
ATOM 587 C C . SER A 1 85 ? -18.905 7.783 18.805 1.00 86.44 85 SER A C 1
ATOM 589 O O . SER A 1 85 ? -18.496 8.629 19.603 1.00 86.44 85 SER A O 1
ATOM 591 N N . LYS A 1 86 ? -18.505 6.504 18.855 1.00 85.12 86 LYS A N 1
ATOM 592 C CA . LYS A 1 86 ? -17.471 6.017 19.783 1.00 85.12 86 LYS A CA 1
ATOM 593 C C . LYS A 1 86 ? -16.089 6.553 19.393 1.00 85.12 86 LYS A C 1
ATOM 595 O O . LYS A 1 86 ? -15.354 7.010 20.262 1.00 85.12 86 LYS A O 1
ATOM 600 N N . PHE A 1 87 ? -15.775 6.594 18.098 1.00 84.69 87 PHE A N 1
ATOM 601 C CA . PHE A 1 87 ? -14.523 7.164 17.592 1.00 84.69 87 PHE A CA 1
ATOM 602 C C . PHE A 1 87 ? -14.406 8.668 17.852 1.00 84.69 87 PHE A C 1
ATOM 604 O O . PHE A 1 87 ? -13.371 9.124 18.325 1.00 84.69 87 PHE A O 1
ATOM 611 N N . ALA A 1 88 ? -15.481 9.434 17.648 1.00 83.75 88 ALA A N 1
ATOM 612 C CA . ALA A 1 88 ? -15.495 10.880 17.895 1.00 83.75 88 ALA A CA 1
ATOM 613 C C . ALA A 1 88 ? -15.188 11.265 19.359 1.00 83.75 88 ALA A C 1
ATOM 615 O O . ALA A 1 88 ? -14.787 12.392 19.635 1.00 83.75 88 ALA A O 1
ATOM 616 N N . LYS A 1 89 ? -15.380 10.335 20.302 1.00 86.19 89 LYS A N 1
ATOM 617 C CA . LYS A 1 89 ? -15.105 10.512 21.738 1.00 86.19 89 LYS A CA 1
ATOM 618 C C . LYS A 1 89 ? -13.857 9.755 22.203 1.00 86.19 89 LYS A C 1
ATOM 620 O O . LYS A 1 89 ? -13.575 9.729 23.403 1.00 86.19 89 LYS A O 1
ATOM 625 N N . ALA A 1 90 ? -13.146 9.104 21.286 1.00 85.81 90 ALA A N 1
ATOM 626 C CA . ALA A 1 90 ? -12.055 8.208 21.620 1.00 85.81 90 ALA A CA 1
ATOM 627 C C . ALA A 1 90 ? -10.851 8.965 22.186 1.00 85.81 90 ALA A C 1
ATOM 629 O O . ALA A 1 90 ? -10.471 10.037 21.713 1.00 85.81 90 ALA A O 1
ATOM 630 N N . LYS A 1 91 ? -10.196 8.345 23.168 1.00 87.75 91 LYS A N 1
ATOM 631 C CA . LYS A 1 91 ? -8.843 8.717 23.585 1.00 87.75 91 LYS A CA 1
ATOM 632 C C . LYS A 1 91 ? -7.891 7.691 23.002 1.00 87.75 91 LYS A C 1
ATOM 634 O O . LYS A 1 91 ? -7.676 6.634 23.587 1.00 87.75 91 LYS A O 1
ATOM 639 N N . LEU A 1 92 ? -7.384 7.997 21.814 1.00 89.94 92 LEU A N 1
ATOM 640 C CA . LEU A 1 92 ? -6.489 7.097 21.102 1.00 89.94 92 LEU A CA 1
ATOM 641 C C . LEU A 1 92 ? -5.170 6.943 21.860 1.00 89.94 92 LEU A C 1
ATOM 643 O O . LEU A 1 92 ? -4.703 7.858 22.543 1.00 89.94 92 LEU A O 1
ATOM 647 N N . ASN A 1 93 ? -4.571 5.764 21.724 1.00 91.81 93 ASN A N 1
ATOM 648 C CA . ASN A 1 93 ? -3.235 5.510 22.236 1.00 91.81 93 ASN A CA 1
ATOM 649 C C . ASN A 1 93 ? -2.230 6.510 21.619 1.00 91.81 93 ASN A C 1
ATOM 651 O O . ASN A 1 93 ? -2.341 6.785 20.423 1.00 91.81 93 ASN A O 1
ATOM 655 N N . PRO A 1 94 ? -1.214 7.003 22.354 1.00 90.50 94 PRO A N 1
ATOM 656 C CA . PRO A 1 94 ? -0.163 7.846 21.772 1.00 90.50 94 PRO A CA 1
ATOM 657 C C . PRO A 1 94 ? 0.576 7.203 20.590 1.00 90.50 94 PRO A C 1
ATOM 659 O O . PRO A 1 94 ? 1.040 7.908 19.702 1.00 90.50 94 PRO A O 1
ATOM 662 N N . ASN A 1 95 ? 0.648 5.869 20.563 1.00 88.88 95 ASN A N 1
ATOM 663 C CA . ASN A 1 95 ? 1.266 5.096 19.485 1.00 88.88 95 ASN A CA 1
ATOM 664 C C . ASN A 1 95 ? 0.239 4.592 18.459 1.00 88.88 95 ASN A C 1
ATOM 666 O O . ASN A 1 95 ? 0.512 3.638 17.730 1.00 88.88 95 ASN A O 1
ATOM 670 N N . TYR A 1 96 ? -0.965 5.170 18.431 1.00 88.25 96 TYR A N 1
ATOM 671 C CA . TYR A 1 96 ? -1.988 4.790 17.469 1.00 88.25 96 TYR A CA 1
ATOM 672 C C . TYR A 1 96 ? -1.483 4.990 16.040 1.00 88.25 96 TYR A C 1
ATOM 674 O O . TYR A 1 96 ? -1.014 6.061 15.658 1.00 88.25 96 TYR A O 1
ATOM 682 N N . GLN A 1 97 ? -1.649 3.945 15.239 1.00 88.44 97 GLN A N 1
ATOM 683 C CA . GLN A 1 97 ? -1.500 3.998 13.798 1.00 88.44 97 GLN A CA 1
ATOM 684 C C . GLN A 1 97 ? -2.788 3.498 13.162 1.00 88.44 97 GLN A C 1
ATOM 686 O O . GLN A 1 97 ? -3.388 2.529 13.630 1.00 88.44 97 GLN A O 1
ATOM 691 N N . THR A 1 98 ? -3.200 4.152 12.080 1.00 87.81 98 THR A N 1
ATOM 692 C CA . THR A 1 98 ? -4.414 3.777 11.362 1.00 87.81 98 THR A CA 1
ATOM 693 C C . THR A 1 98 ? -4.279 2.371 10.772 1.00 87.81 98 THR A C 1
ATOM 695 O O . THR A 1 98 ? -3.348 2.139 9.994 1.00 87.81 98 THR A O 1
ATOM 698 N N . PRO A 1 99 ? -5.202 1.445 11.082 1.00 89.50 99 PRO A N 1
ATOM 699 C CA . PRO A 1 99 ? -5.214 0.120 10.482 1.00 89.50 99 PRO A CA 1
ATOM 700 C C . PRO A 1 99 ? -5.361 0.161 8.967 1.00 89.50 99 PRO A C 1
ATOM 702 O O . PRO A 1 99 ? -6.109 0.969 8.407 1.00 89.50 99 PRO A O 1
ATOM 705 N N . ASP A 1 100 ? -4.715 -0.780 8.297 1.00 87.56 100 ASP A N 1
ATOM 706 C CA . ASP A 1 100 ? -4.762 -0.894 6.847 1.00 87.56 100 ASP A CA 1
ATOM 707 C C . ASP A 1 100 ? -6.173 -1.183 6.330 1.00 87.56 100 ASP A C 1
ATOM 709 O O . ASP A 1 100 ? -6.545 -0.656 5.286 1.00 87.56 100 ASP A O 1
ATOM 713 N N . TYR A 1 101 ? -7.014 -1.911 7.074 1.00 88.31 101 TYR A N 1
ATOM 714 C CA . TYR A 1 101 ? -8.404 -2.139 6.664 1.00 88.31 101 TYR A CA 1
ATOM 715 C C . TYR A 1 101 ? -9.211 -0.829 6.575 1.00 88.31 101 TYR A C 1
ATOM 717 O O . TYR A 1 101 ? -10.127 -0.732 5.759 1.00 88.31 101 TYR A O 1
ATOM 725 N N . LEU A 1 102 ? -8.868 0.206 7.357 1.00 87.56 102 LEU A N 1
ATOM 726 C CA . LEU A 1 102 ? -9.479 1.533 7.220 1.00 87.56 102 LEU A CA 1
ATOM 727 C C . LEU A 1 102 ? -8.934 2.276 5.996 1.00 87.56 102 LEU A C 1
ATOM 729 O O . LEU A 1 102 ? -9.708 2.905 5.271 1.00 87.56 102 LEU A O 1
ATOM 733 N N . LYS A 1 103 ? -7.623 2.177 5.736 1.00 86.31 103 LYS A N 1
ATOM 734 C CA . LYS A 1 103 ? -6.966 2.778 4.560 1.00 86.31 103 LYS A CA 1
ATOM 735 C C . LYS A 1 103 ? -7.488 2.178 3.256 1.00 86.31 103 LYS A C 1
ATOM 737 O O . LYS A 1 103 ? -7.884 2.918 2.362 1.00 86.31 103 LYS A O 1
ATOM 742 N N . GLN A 1 104 ? -7.554 0.850 3.174 1.00 83.12 104 GLN A N 1
ATOM 743 C CA . GLN A 1 104 ? -8.026 0.102 2.007 1.00 83.12 104 GLN A CA 1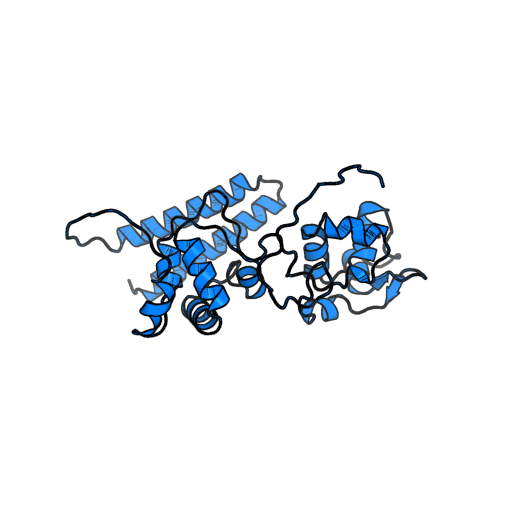
ATOM 744 C C . GLN A 1 104 ? -9.453 0.487 1.618 1.00 83.12 104 GLN A C 1
ATOM 746 O O . GLN A 1 104 ? -9.786 0.560 0.440 1.00 83.12 104 GLN A O 1
ATOM 751 N N . ASN A 1 105 ? -10.289 0.753 2.619 1.00 81.88 105 ASN A N 1
ATOM 752 C CA . ASN A 1 105 ? -11.669 1.167 2.424 1.00 81.88 105 ASN A CA 1
ATOM 753 C C . ASN A 1 105 ? -11.814 2.697 2.400 1.00 81.88 105 ASN A C 1
ATOM 755 O O . ASN A 1 105 ? -12.923 3.206 2.491 1.00 81.88 105 ASN A O 1
ATOM 759 N N . GLY A 1 106 ? -10.736 3.473 2.280 1.00 75.81 106 GLY A N 1
ATOM 760 C CA . GLY A 1 106 ? -10.809 4.927 2.104 1.00 75.81 106 GLY A CA 1
ATOM 761 C C . GLY A 1 106 ? -11.414 5.701 3.282 1.00 75.81 106 GLY A C 1
ATOM 762 O O . GLY A 1 106 ? -11.675 6.893 3.146 1.00 75.81 106 GLY A O 1
ATOM 763 N N . PHE A 1 107 ? -11.608 5.072 4.445 1.00 82.81 107 PHE A N 1
ATOM 764 C CA . PHE A 1 107 ? -12.174 5.728 5.631 1.00 82.81 107 PHE A CA 1
ATOM 765 C C . PHE A 1 107 ? -11.240 6.784 6.236 1.00 82.81 107 PHE A C 1
ATOM 767 O O . PHE A 1 107 ? -11.656 7.551 7.093 1.00 82.81 107 PHE A O 1
ATOM 774 N N . VAL A 1 108 ? -9.984 6.834 5.790 1.00 74.31 108 VAL A N 1
ATOM 775 C CA . VAL A 1 108 ? -8.998 7.854 6.183 1.00 74.31 108 VAL A CA 1
ATOM 776 C C . VAL A 1 108 ? -9.177 9.159 5.406 1.00 74.31 108 VAL A C 1
ATOM 778 O O . VAL A 1 108 ? -8.843 10.220 5.918 1.00 74.31 108 VAL A O 1
ATOM 781 N N . LEU A 1 109 ? -9.698 9.081 4.178 1.00 65.31 109 LEU A N 1
ATOM 782 C CA . LEU A 1 109 ? -9.907 10.241 3.307 1.00 65.31 109 LEU A CA 1
ATOM 783 C C . LEU A 1 109 ? -11.332 10.782 3.424 1.00 65.31 109 LEU A C 1
ATOM 785 O O . LEU A 1 109 ? -11.535 11.990 3.391 1.00 65.31 109 LEU A O 1
ATOM 789 N N . ASP A 1 110 ? -12.303 9.881 3.572 1.00 71.62 110 ASP A N 1
ATOM 790 C CA . ASP A 1 110 ? -13.713 10.224 3.717 1.00 71.62 110 ASP A CA 1
ATOM 791 C C . ASP A 1 110 ? -14.388 9.266 4.704 1.00 71.62 110 ASP A C 1
ATOM 793 O O . ASP A 1 110 ? -14.816 8.149 4.375 1.00 71.62 110 ASP A O 1
ATOM 797 N N . MET A 1 111 ? -14.438 9.702 5.961 1.00 72.56 111 MET A N 1
ATOM 798 C CA . MET A 1 111 ? -15.050 8.949 7.046 1.00 72.56 111 MET A CA 1
ATOM 799 C C . MET A 1 111 ? -16.544 9.266 7.138 1.00 72.56 111 MET A C 1
ATOM 801 O O . MET A 1 111 ? -17.007 9.923 8.069 1.00 72.56 111 MET A O 1
ATOM 805 N N . ASN A 1 112 ? -17.317 8.786 6.167 1.00 84.62 112 ASN A N 1
ATOM 806 C CA . ASN A 1 112 ? -18.771 8.850 6.247 1.00 84.62 112 ASN A CA 1
ATOM 807 C C . ASN A 1 112 ? -19.294 7.923 7.368 1.00 84.62 112 ASN A C 1
ATOM 809 O O . ASN A 1 112 ? -18.971 6.731 7.406 1.00 84.62 112 ASN A O 1
ATOM 813 N N . LYS A 1 113 ? -20.123 8.477 8.264 1.00 85.06 113 LYS A N 1
ATOM 814 C CA . LYS A 1 113 ? -20.680 7.783 9.434 1.00 85.06 113 LYS A CA 1
ATOM 815 C C . LYS A 1 113 ? -21.449 6.522 9.047 1.00 85.06 113 LYS A C 1
ATOM 817 O O . LYS A 1 113 ? -21.202 5.456 9.612 1.00 85.06 113 LYS A O 1
ATOM 822 N N . GLU A 1 114 ? -22.378 6.639 8.106 1.00 87.62 114 GLU A N 1
ATOM 823 C CA . GLU A 1 114 ? -23.267 5.549 7.700 1.00 87.62 114 GLU A CA 1
ATOM 824 C C . GLU A 1 114 ? -22.460 4.399 7.097 1.00 87.62 114 GLU A C 1
ATOM 826 O O . GLU A 1 114 ? -22.638 3.242 7.473 1.00 87.62 114 GLU A O 1
ATOM 831 N N . ARG A 1 115 ? -21.508 4.725 6.222 1.00 88.81 115 ARG A N 1
ATOM 832 C CA . ARG A 1 115 ? -20.646 3.763 5.536 1.00 88.81 115 ARG A CA 1
ATOM 833 C C . ARG A 1 115 ? -19.687 3.053 6.488 1.00 88.81 115 ARG A C 1
ATOM 835 O O . ARG A 1 115 ? -19.515 1.842 6.370 1.00 88.81 115 ARG A O 1
ATOM 842 N N . LEU A 1 116 ? -19.076 3.781 7.425 1.00 87.00 116 LEU A N 1
ATOM 843 C CA . LEU A 1 116 ? -18.198 3.193 8.439 1.00 87.00 116 LEU A CA 1
ATOM 844 C C . LEU A 1 116 ? -18.981 2.239 9.340 1.00 87.00 116 LEU A C 1
ATOM 846 O O . LEU A 1 116 ? -18.566 1.098 9.541 1.00 87.00 116 LEU A O 1
ATOM 850 N N . ASN A 1 117 ? -20.125 2.695 9.857 1.00 88.38 117 ASN A N 1
ATOM 851 C CA . ASN A 1 117 ? -20.964 1.879 10.723 1.00 88.38 117 ASN A CA 1
ATOM 852 C C . ASN A 1 117 ? -21.448 0.630 9.983 1.00 88.38 117 ASN A C 1
ATOM 854 O O . ASN A 1 117 ? -21.336 -0.461 10.533 1.00 88.38 117 ASN A O 1
ATOM 858 N N . GLN A 1 118 ? -21.917 0.757 8.740 1.00 89.81 118 GLN A N 1
ATOM 859 C CA . GLN A 1 118 ? -22.336 -0.396 7.944 1.00 89.81 118 GLN A CA 1
ATOM 860 C C . GLN A 1 118 ? -21.183 -1.390 7.756 1.00 89.81 118 GLN A C 1
ATOM 862 O O . GLN A 1 118 ? -21.322 -2.559 8.103 1.00 89.81 118 GLN A O 1
ATOM 867 N N . PHE A 1 119 ? -20.014 -0.921 7.310 1.00 91.50 119 PHE A N 1
ATOM 868 C CA . PHE A 1 119 ? -18.848 -1.779 7.098 1.00 91.50 119 PHE A CA 1
ATOM 869 C C . PHE A 1 119 ? -18.419 -2.529 8.365 1.00 91.50 119 PHE A C 1
ATOM 871 O O . PHE A 1 119 ? -18.139 -3.723 8.298 1.00 91.50 119 PHE A O 1
ATOM 878 N N . LEU A 1 120 ? -18.355 -1.854 9.515 1.00 92.88 120 LEU A N 1
ATOM 879 C CA . LEU A 1 120 ? -17.905 -2.471 10.767 1.00 92.88 120 LEU A CA 1
ATOM 880 C C . LEU A 1 120 ? -18.947 -3.426 11.366 1.00 92.88 120 LEU A C 1
ATOM 882 O O . LEU A 1 120 ? -18.555 -4.425 11.967 1.00 92.88 120 LEU A O 1
ATOM 886 N N . ASN A 1 121 ? -20.244 -3.163 11.167 1.00 89.25 121 ASN A N 1
ATOM 887 C CA . ASN A 1 121 ? -21.302 -4.114 11.523 1.00 89.25 121 ASN A CA 1
ATOM 888 C C . ASN A 1 121 ? -21.265 -5.355 10.607 1.00 89.25 121 ASN A C 1
ATOM 890 O O . ASN A 1 121 ? -21.410 -6.474 11.099 1.00 89.25 121 ASN A O 1
ATOM 894 N N . ASP A 1 122 ? -20.983 -5.179 9.311 1.00 91.19 122 ASP A N 1
ATOM 895 C CA . ASP A 1 122 ? -20.843 -6.282 8.345 1.00 91.19 122 ASP A CA 1
ATOM 896 C C . ASP A 1 122 ? -19.531 -7.069 8.510 1.00 91.19 122 ASP A C 1
ATOM 898 O O . ASP A 1 122 ? -19.422 -8.209 8.058 1.00 91.19 122 ASP A O 1
ATOM 902 N N . ASN A 1 123 ? -18.527 -6.485 9.173 1.00 88.88 123 ASN A N 1
ATOM 903 C CA . ASN A 1 123 ? -17.216 -7.092 9.406 1.00 88.88 123 ASN A CA 1
ATOM 904 C C . ASN A 1 123 ? -16.861 -7.078 10.904 1.00 88.88 123 ASN A C 1
ATOM 906 O O . ASN A 1 123 ? -16.018 -6.278 11.337 1.00 88.88 123 ASN A O 1
ATOM 910 N N . PRO A 1 124 ? -17.446 -7.982 11.715 1.00 89.06 124 PRO A N 1
ATOM 911 C CA . PRO A 1 124 ? -17.321 -7.956 13.174 1.00 89.06 124 PRO A CA 1
ATOM 912 C C . PRO A 1 124 ? -15.878 -8.014 13.686 1.00 89.06 124 PRO A C 1
ATOM 914 O O . PRO A 1 124 ? -15.561 -7.444 14.729 1.00 89.06 124 PRO A O 1
ATOM 917 N N . GLN A 1 125 ? -14.975 -8.668 12.953 1.00 88.44 125 GLN A N 1
ATOM 918 C CA . GLN A 1 125 ? -13.554 -8.722 13.289 1.00 88.44 125 GLN A CA 1
ATOM 919 C C . GLN A 1 125 ? -12.892 -7.339 13.273 1.00 88.44 125 GLN A C 1
ATOM 921 O O . GLN A 1 125 ? -12.047 -7.076 14.134 1.00 88.44 125 GLN A O 1
ATOM 926 N N . TYR A 1 126 ? -13.294 -6.469 12.339 1.00 91.81 126 TYR A N 1
ATOM 927 C CA . TYR A 1 126 ? -12.844 -5.079 12.248 1.00 91.81 126 TYR A CA 1
ATOM 928 C C . TYR A 1 126 ? -13.619 -4.188 13.210 1.00 91.81 126 TYR A C 1
ATOM 930 O O . TYR A 1 126 ? -13.021 -3.306 13.813 1.00 91.81 126 TYR A O 1
ATOM 938 N N . GLY A 1 127 ? -14.913 -4.445 13.425 1.00 92.56 127 GLY A N 1
ATOM 939 C CA . GLY A 1 127 ? -15.700 -3.754 14.449 1.00 92.56 127 GLY A CA 1
ATOM 940 C C . GLY A 1 127 ? -15.105 -3.919 15.852 1.00 92.56 127 GLY A C 1
ATOM 941 O O . GLY A 1 127 ? -14.928 -2.940 16.572 1.00 92.56 127 GLY A O 1
ATOM 942 N N . ALA A 1 128 ? -14.723 -5.142 16.229 1.00 90.12 128 ALA A N 1
ATOM 943 C CA . ALA A 1 128 ? -14.094 -5.422 17.519 1.00 90.12 128 ALA A CA 1
ATOM 944 C C . ALA A 1 128 ? -12.734 -4.721 17.681 1.00 90.12 128 ALA A C 1
ATOM 946 O O . ALA A 1 128 ? -12.438 -4.181 18.747 1.00 90.12 128 ALA A O 1
ATOM 947 N N . ASP A 1 129 ? -11.912 -4.711 16.629 1.00 92.12 129 ASP A N 1
ATOM 948 C CA . ASP A 1 129 ? -10.628 -4.004 16.643 1.00 92.12 129 ASP A CA 1
ATOM 949 C C . ASP A 1 129 ? -10.808 -2.486 16.713 1.00 92.12 129 ASP A C 1
ATOM 951 O O . ASP A 1 129 ? -10.160 -1.818 17.517 1.00 92.12 129 ASP A O 1
ATOM 955 N N . PHE A 1 130 ? -11.771 -1.956 15.962 1.00 92.06 130 PHE A N 1
ATOM 956 C CA . PHE A 1 130 ? -12.120 -0.545 15.987 1.00 92.06 130 PHE A CA 1
ATOM 957 C C . PHE A 1 130 ? -12.561 -0.108 17.388 1.00 92.06 130 PHE A C 1
ATOM 959 O O . PHE A 1 130 ? -12.085 0.906 17.889 1.00 92.06 130 PHE A O 1
ATOM 966 N N . LEU A 1 131 ? -13.388 -0.899 18.082 1.00 91.75 131 LEU A N 1
ATOM 967 C CA . LEU A 1 131 ? -13.758 -0.621 19.476 1.00 91.75 131 LEU A CA 1
ATOM 968 C C . LEU A 1 131 ? -12.546 -0.635 20.410 1.00 91.75 131 LEU A C 1
ATOM 970 O O . LEU A 1 131 ? -12.400 0.269 21.233 1.00 91.75 131 LEU A O 1
ATOM 974 N N . ASN A 1 132 ? -11.665 -1.625 20.272 1.00 88.75 132 ASN A N 1
ATOM 975 C CA . ASN A 1 132 ? -10.421 -1.691 21.036 1.00 88.75 132 ASN A CA 1
ATOM 976 C C . ASN A 1 132 ? -9.567 -0.424 20.835 1.00 88.75 132 ASN A C 1
ATOM 978 O O . ASN A 1 132 ? -9.143 0.185 21.818 1.00 88.75 132 ASN A O 1
ATOM 982 N N . ILE A 1 133 ? -9.413 0.034 19.591 1.00 90.00 133 ILE A N 1
ATOM 983 C CA . ILE A 1 133 ? -8.736 1.293 19.250 1.00 90.00 133 ILE A CA 1
ATOM 984 C C . ILE A 1 133 ? -9.419 2.486 19.923 1.00 90.00 133 ILE A C 1
ATOM 986 O O . ILE A 1 133 ? -8.749 3.306 20.555 1.00 90.00 133 ILE A O 1
ATOM 990 N N . THR A 1 134 ? -10.753 2.584 19.843 1.00 89.31 134 THR A N 1
ATOM 991 C CA . THR A 1 134 ? -11.487 3.708 20.453 1.00 89.31 134 THR A CA 1
ATOM 992 C C . THR A 1 134 ? -11.345 3.771 21.976 1.00 89.31 134 THR A C 1
ATOM 994 O O . THR A 1 134 ? -11.449 4.849 22.561 1.00 89.31 134 THR A O 1
ATOM 997 N N . ASN A 1 135 ? -11.038 2.637 22.608 1.00 89.56 135 ASN A N 1
ATOM 998 C CA . ASN A 1 135 ? -10.787 2.515 24.043 1.00 89.56 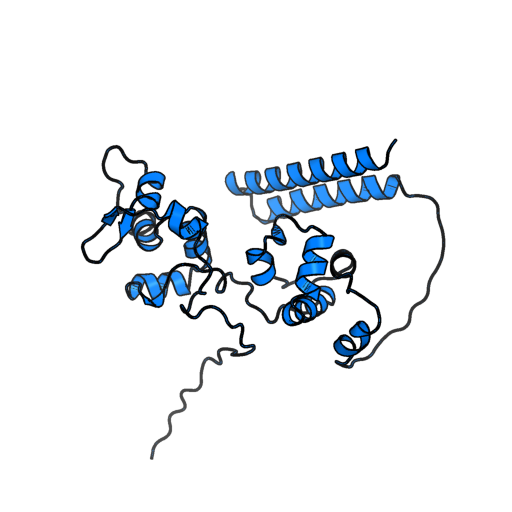135 ASN A CA 1
ATOM 999 C C . ASN A 1 135 ? -9.302 2.687 24.426 1.00 89.56 135 ASN A C 1
ATOM 1001 O O . ASN A 1 135 ? -8.930 2.405 25.564 1.00 89.56 135 ASN A O 1
ATOM 1005 N N . GLY A 1 136 ? -8.449 3.144 23.504 1.00 87.25 136 GLY A N 1
ATOM 1006 C CA . GLY A 1 136 ? -7.026 3.402 23.758 1.00 87.25 136 GLY A CA 1
ATOM 1007 C C . GLY A 1 136 ? -6.108 2.192 23.558 1.00 87.25 136 GLY A C 1
ATOM 1008 O O . GLY A 1 136 ? -4.914 2.271 23.865 1.00 87.25 136 GLY A O 1
ATOM 1009 N N . GLY A 1 137 ? -6.636 1.083 23.037 1.00 90.31 137 GLY A N 1
ATOM 1010 C CA . GLY A 1 137 ? -5.845 -0.055 22.578 1.00 90.31 137 GLY A CA 1
ATOM 1011 C C . GLY A 1 137 ? -5.125 0.221 21.254 1.00 90.31 137 GLY A C 1
ATOM 1012 O O . GLY A 1 137 ? -5.399 1.201 20.560 1.00 90.31 137 GLY A O 1
ATOM 1013 N N . LEU A 1 138 ? -4.193 -0.664 20.895 1.00 90.50 138 LEU A N 1
ATOM 1014 C CA . LEU A 1 138 ? -3.570 -0.692 19.568 1.00 90.50 138 LEU A CA 1
ATOM 1015 C C . LEU A 1 138 ? -4.268 -1.724 18.681 1.00 90.50 138 LEU A C 1
ATOM 1017 O O . LEU A 1 138 ? -4.737 -2.747 19.181 1.00 90.50 138 LEU A O 1
ATOM 1021 N N . SER A 1 139 ? -4.305 -1.449 17.378 1.00 90.69 139 SER A N 1
ATOM 1022 C CA . SER A 1 139 ? -4.812 -2.369 16.355 1.00 90.69 139 SER A CA 1
ATOM 1023 C C . SER A 1 139 ? -4.112 -3.723 16.428 1.00 90.69 139 SER A C 1
ATOM 1025 O O . SER A 1 139 ? -2.886 -3.785 16.537 1.00 90.69 139 SER A O 1
ATOM 1027 N N . LYS A 1 140 ? -4.872 -4.811 16.296 1.00 91.12 140 LYS A N 1
ATOM 1028 C CA . LYS A 1 140 ? -4.317 -6.162 16.081 1.00 91.12 140 LYS A CA 1
ATOM 1029 C C . LYS A 1 140 ? -4.024 -6.461 14.607 1.00 91.12 140 LYS A C 1
ATOM 1031 O O . LYS A 1 140 ? -3.441 -7.497 14.296 1.00 91.12 140 LYS A O 1
ATOM 1036 N N . PHE A 1 141 ? -4.489 -5.598 13.707 1.00 89.25 141 PHE A N 1
ATOM 1037 C CA . PHE A 1 141 ? -4.284 -5.696 12.265 1.00 89.25 141 PHE A CA 1
ATOM 1038 C C . PHE A 1 141 ? -3.132 -4.801 11.808 1.00 89.25 141 PHE A C 1
ATOM 1040 O O . PHE A 1 141 ? -2.812 -3.826 12.491 1.00 89.25 141 PHE A O 1
ATOM 1047 N N . SER A 1 142 ? -2.551 -5.111 10.643 1.00 88.50 142 SER A N 1
ATOM 1048 C CA . SER A 1 142 ? -1.445 -4.348 10.056 1.00 88.50 142 SER A CA 1
ATOM 1049 C C . SER A 1 142 ? -1.759 -2.856 9.973 1.00 88.50 142 SER A C 1
ATOM 1051 O O . SER A 1 142 ? -2.866 -2.456 9.606 1.00 88.50 142 SER A O 1
ATOM 1053 N N . THR A 1 143 ? -0.767 -2.039 10.311 1.00 87.00 143 THR A N 1
ATOM 1054 C CA . THR A 1 143 ? -0.829 -0.569 10.286 1.00 87.00 143 THR A CA 1
ATOM 1055 C C . THR A 1 143 ? 0.263 0.047 9.412 1.00 87.00 143 THR A C 1
ATOM 1057 O O . THR A 1 143 ? 0.283 1.263 9.210 1.00 87.00 143 THR A O 1
ATOM 1060 N N . ASP A 1 144 ? 1.162 -0.775 8.880 1.00 84.62 144 ASP A N 1
ATOM 1061 C CA . ASP A 1 144 ? 2.361 -0.396 8.133 1.00 84.62 144 ASP A CA 1
ATOM 1062 C C . ASP A 1 144 ? 2.156 -0.397 6.609 1.00 84.62 144 ASP A C 1
ATOM 1064 O O . ASP A 1 144 ? 3.081 -0.093 5.860 1.00 84.62 144 ASP A O 1
ATOM 1068 N N . GLY A 1 145 ? 0.947 -0.708 6.129 1.00 86.25 145 GLY A N 1
ATOM 1069 C CA . GLY A 1 145 ? 0.637 -0.804 4.705 1.00 86.25 145 GLY A CA 1
ATOM 1070 C C . GLY A 1 145 ? 1.009 -2.148 4.080 1.00 86.25 145 GLY A C 1
ATOM 1071 O O . GLY A 1 145 ? 0.711 -2.369 2.906 1.00 86.25 145 GLY A O 1
ATOM 1072 N N . SER A 1 146 ? 1.602 -3.075 4.839 1.00 88.06 146 SER A N 1
ATOM 1073 C CA . SER A 1 146 ? 2.010 -4.394 4.340 1.00 88.06 146 SER A CA 1
ATOM 1074 C C . SER A 1 146 ? 0.853 -5.183 3.736 1.00 88.06 146 SER A C 1
ATOM 1076 O O . SER A 1 146 ? 1.071 -5.981 2.830 1.00 88.06 146 SER A O 1
ATOM 1078 N N . SER A 1 147 ? -0.382 -4.950 4.182 1.00 89.00 147 SER A N 1
ATOM 1079 C CA . SER A 1 147 ? -1.568 -5.627 3.647 1.00 89.00 147 SER A CA 1
ATOM 1080 C C . SER A 1 147 ? -2.175 -4.951 2.409 1.00 89.00 147 SER A C 1
ATOM 1082 O O . SER A 1 147 ? -3.062 -5.525 1.780 1.00 89.00 147 SER A O 1
ATOM 1084 N N . LEU A 1 148 ? -1.693 -3.759 2.036 1.00 89.38 148 LEU A N 1
ATOM 1085 C CA . LEU A 1 148 ? -2.212 -2.950 0.924 1.00 89.38 148 LEU A CA 1
ATOM 1086 C C . LEU A 1 148 ? -1.489 -3.189 -0.405 1.00 89.38 148 LEU A C 1
ATOM 1088 O O . LEU A 1 148 ? -1.974 -2.745 -1.444 1.00 89.38 148 LEU A O 1
ATOM 1092 N N . VAL A 1 149 ? -0.357 -3.891 -0.363 1.00 91.50 149 VAL A N 1
ATOM 1093 C CA . VAL A 1 149 ? 0.510 -4.154 -1.516 1.00 91.50 149 VAL A CA 1
ATOM 1094 C C . VAL A 1 149 ? -0.228 -4.956 -2.586 1.00 91.50 149 VAL A C 1
ATOM 1096 O O . VAL A 1 149 ? -0.834 -5.988 -2.287 1.00 91.50 149 VAL A O 1
ATOM 1099 N N . LYS A 1 150 ? -0.166 -4.489 -3.833 1.00 92.56 150 LYS A N 1
ATOM 1100 C CA . LYS A 1 150 ? -0.766 -5.128 -5.020 1.00 92.56 150 LYS A CA 1
ATOM 1101 C C . LYS A 1 150 ? 0.253 -5.907 -5.853 1.00 92.56 150 LYS A C 1
ATOM 1103 O O . LYS A 1 150 ? -0.124 -6.781 -6.630 1.00 92.56 150 LYS A O 1
ATOM 1108 N N . THR A 1 151 ? 1.530 -5.571 -5.726 1.00 92.19 151 THR A N 1
ATOM 1109 C CA . THR A 1 151 ? 2.636 -6.201 -6.449 1.00 92.19 151 THR A CA 1
ATOM 1110 C C . THR A 1 151 ? 2.992 -7.538 -5.821 1.00 92.19 151 THR A C 1
ATOM 1112 O O . THR A 1 151 ? 3.140 -7.640 -4.604 1.00 92.19 151 THR A O 1
ATOM 1115 N N . ASP A 1 152 ? 3.193 -8.564 -6.648 1.00 91.31 152 ASP A N 1
ATOM 1116 C CA . ASP A 1 152 ? 3.727 -9.837 -6.172 1.00 91.31 152 ASP A CA 1
ATOM 1117 C C . ASP A 1 152 ? 5.230 -9.711 -5.915 1.00 91.31 152 ASP A C 1
ATOM 1119 O O . ASP A 1 152 ? 6.076 -9.964 -6.774 1.00 91.31 152 ASP A O 1
ATOM 1123 N N . VAL A 1 153 ? 5.561 -9.309 -4.691 1.00 90.62 153 VAL A N 1
ATOM 1124 C CA . VAL A 1 153 ? 6.942 -9.140 -4.232 1.00 90.62 153 VAL A CA 1
ATOM 1125 C C . VAL A 1 153 ? 7.722 -10.464 -4.269 1.00 90.62 153 VAL A C 1
ATOM 1127 O O . VAL A 1 153 ? 8.948 -10.454 -4.397 1.00 90.62 153 VAL A O 1
ATOM 1130 N N . SER A 1 154 ? 7.044 -11.618 -4.241 1.00 88.75 154 SER A N 1
ATOM 1131 C CA . SER A 1 154 ? 7.690 -12.933 -4.345 1.00 88.75 154 SER A CA 1
ATOM 1132 C C . SER A 1 154 ? 8.185 -13.256 -5.760 1.00 88.75 154 SER A C 1
ATOM 1134 O O . SER A 1 154 ? 9.153 -14.010 -5.908 1.00 88.75 154 SER A O 1
ATOM 1136 N N . ALA A 1 155 ? 7.585 -12.639 -6.781 1.00 87.75 155 ALA A N 1
ATOM 1137 C CA . ALA A 1 155 ? 7.986 -12.762 -8.180 1.00 87.75 155 ALA A CA 1
ATOM 1138 C C . ALA A 1 155 ? 9.149 -11.827 -8.559 1.00 87.75 155 ALA A C 1
ATOM 1140 O O . ALA A 1 155 ? 9.756 -11.991 -9.617 1.00 87.75 155 ALA A O 1
ATOM 1141 N N . LEU A 1 156 ? 9.496 -10.865 -7.698 1.00 87.44 156 LEU A N 1
ATOM 1142 C CA . LEU A 1 156 ? 10.594 -9.932 -7.946 1.00 87.44 156 LEU A CA 1
ATOM 1143 C C . LEU A 1 156 ? 11.967 -10.592 -7.773 1.00 87.44 156 LEU A C 1
ATOM 1145 O O . LEU A 1 156 ? 12.146 -11.551 -7.007 1.00 87.44 156 LEU A O 1
ATOM 1149 N N . ALA A 1 157 ? 12.971 -10.003 -8.428 1.00 88.00 157 ALA A N 1
ATOM 1150 C CA . ALA A 1 157 ? 14.370 -10.333 -8.194 1.00 88.00 157 ALA A CA 1
ATOM 1151 C C . ALA A 1 157 ? 14.726 -10.187 -6.703 1.00 88.00 157 ALA A C 1
ATOM 1153 O O . ALA A 1 157 ? 14.196 -9.325 -6.002 1.00 88.00 157 ALA A O 1
ATOM 1154 N N . THR A 1 158 ? 15.644 -11.021 -6.207 1.00 89.75 158 THR A N 1
ATOM 1155 C CA . THR A 1 158 ? 15.968 -11.108 -4.771 1.00 89.75 158 THR A CA 1
ATOM 1156 C C . THR A 1 158 ? 16.326 -9.758 -4.144 1.00 89.75 158 THR A C 1
ATOM 1158 O O . THR A 1 158 ? 15.880 -9.473 -3.036 1.00 89.75 158 THR A O 1
ATOM 1161 N N . ALA A 1 159 ? 17.092 -8.917 -4.846 1.00 87.12 159 ALA A N 1
ATOM 1162 C CA . ALA A 1 159 ? 17.478 -7.597 -4.348 1.00 87.12 159 ALA A CA 1
ATOM 1163 C C . ALA A 1 159 ? 16.269 -6.653 -4.207 1.00 87.12 159 ALA A C 1
ATOM 1165 O O . ALA A 1 159 ? 16.076 -6.065 -3.145 1.00 87.12 159 ALA A O 1
ATOM 1166 N N . ASP A 1 160 ? 15.420 -6.572 -5.236 1.00 87.19 160 ASP A N 1
ATOM 1167 C CA . ASP A 1 160 ? 14.215 -5.732 -5.229 1.00 87.19 160 ASP A CA 1
ATOM 1168 C C . ASP A 1 160 ? 13.206 -6.215 -4.175 1.00 87.19 160 ASP A C 1
ATOM 1170 O O . ASP A 1 160 ? 12.627 -5.420 -3.438 1.00 87.19 160 ASP A O 1
ATOM 1174 N N . ARG A 1 161 ? 13.063 -7.536 -4.019 1.00 89.62 161 ARG A N 1
ATOM 1175 C CA . ARG A 1 161 ? 12.246 -8.146 -2.964 1.00 89.62 161 ARG A CA 1
ATOM 1176 C C . ARG A 1 161 ? 12.697 -7.719 -1.571 1.00 89.62 161 ARG A C 1
ATOM 1178 O O . ARG A 1 161 ? 11.887 -7.241 -0.782 1.00 89.62 161 ARG A O 1
ATOM 1185 N N . GLN A 1 162 ? 13.986 -7.882 -1.266 1.00 90.19 162 GLN A N 1
ATOM 1186 C CA . GLN A 1 162 ? 14.547 -7.507 0.035 1.00 90.19 162 GLN A CA 1
ATOM 1187 C C . GLN A 1 162 ? 14.433 -6.004 0.300 1.00 90.19 162 GLN A C 1
ATOM 1189 O O . GLN A 1 162 ? 14.253 -5.597 1.449 1.00 90.19 162 GLN A O 1
ATOM 1194 N N . TYR A 1 163 ? 14.545 -5.191 -0.751 1.00 89.38 163 TYR A N 1
ATOM 1195 C CA . TYR A 1 163 ? 14.358 -3.751 -0.669 1.00 89.38 163 TYR A CA 1
ATOM 1196 C C . TYR A 1 163 ? 12.913 -3.401 -0.300 1.00 89.38 163 TYR A C 1
ATOM 1198 O O . TYR A 1 163 ? 12.677 -2.756 0.721 1.00 89.38 163 TYR A O 1
ATOM 1206 N N . PHE A 1 164 ? 11.931 -3.872 -1.068 1.00 89.12 164 PHE A N 1
ATOM 1207 C CA . PHE A 1 164 ? 10.530 -3.506 -0.851 1.00 89.12 164 PHE A CA 1
ATOM 1208 C C . PHE A 1 164 ? 9.914 -4.108 0.411 1.00 89.12 164 PHE A C 1
ATOM 1210 O O . PHE A 1 164 ? 9.036 -3.489 1.005 1.00 89.12 164 PHE A O 1
ATOM 1217 N N . GLN A 1 165 ? 10.418 -5.245 0.894 1.00 88.12 165 GLN A N 1
ATOM 1218 C CA . GLN A 1 165 ? 10.047 -5.767 2.216 1.00 88.12 165 GLN A CA 1
ATOM 1219 C C . GLN A 1 165 ? 10.412 -4.809 3.362 1.00 88.12 165 GLN A C 1
ATOM 1221 O O . GLN A 1 165 ? 9.775 -4.848 4.410 1.00 88.12 165 GLN A O 1
ATOM 1226 N N . LYS A 1 166 ? 11.423 -3.952 3.177 1.00 87.81 166 LYS A N 1
ATOM 1227 C CA . LYS A 1 166 ? 11.838 -2.933 4.157 1.00 87.81 166 LYS A CA 1
ATOM 1228 C C . LYS A 1 166 ? 11.251 -1.552 3.859 1.00 87.81 166 LYS A C 1
ATOM 1230 O O . LYS A 1 166 ? 11.102 -0.753 4.775 1.00 87.81 166 LYS A O 1
ATOM 1235 N N . ASN A 1 167 ? 10.906 -1.292 2.599 1.00 86.06 167 ASN A N 1
ATOM 1236 C CA . ASN A 1 167 ? 10.444 0.001 2.093 1.00 86.06 167 ASN A CA 1
ATOM 1237 C C . ASN A 1 167 ? 9.023 -0.100 1.514 1.00 86.06 167 ASN A C 1
ATOM 1239 O O . ASN A 1 167 ? 8.764 0.283 0.373 1.00 86.06 167 ASN A O 1
ATOM 1243 N N . VAL A 1 168 ? 8.088 -0.631 2.307 1.00 87.06 168 VAL A N 1
ATOM 1244 C CA . VAL A 1 168 ? 6.692 -0.856 1.884 1.00 87.06 168 VAL A CA 1
ATOM 1245 C C . VAL A 1 168 ? 6.008 0.447 1.458 1.00 87.06 168 VAL A C 1
ATOM 1247 O O . VAL A 1 168 ? 5.238 0.455 0.503 1.00 87.06 168 VAL A O 1
ATOM 1250 N N . SER A 1 169 ? 6.307 1.567 2.119 1.00 82.25 169 SER A N 1
ATOM 1251 C CA . SER A 1 169 ? 5.752 2.881 1.768 1.00 82.25 169 SER A CA 1
ATOM 1252 C C . SER A 1 169 ? 6.135 3.332 0.359 1.00 82.25 169 SER A C 1
ATOM 1254 O O . SER A 1 169 ? 5.310 3.913 -0.342 1.00 82.25 169 SER A O 1
ATOM 1256 N N . GLU A 1 170 ? 7.362 3.046 -0.069 1.00 84.44 170 GLU A N 1
ATOM 1257 C CA . GLU A 1 170 ? 7.844 3.378 -1.407 1.00 84.44 170 GLU A CA 1
ATOM 1258 C C . GLU A 1 170 ? 7.181 2.495 -2.465 1.00 84.44 170 GLU A C 1
ATOM 1260 O O . GLU A 1 170 ? 6.715 3.001 -3.485 1.00 84.44 170 GLU A O 1
ATOM 1265 N N . LEU A 1 171 ? 7.039 1.195 -2.177 1.00 88.75 171 LEU A N 1
ATOM 1266 C CA . LEU A 1 171 ? 6.267 0.287 -3.021 1.00 88.75 171 LEU A CA 1
ATOM 1267 C C . LEU A 1 171 ? 4.836 0.804 -3.213 1.00 88.75 171 LEU A C 1
ATOM 1269 O O . LEU A 1 171 ? 4.389 0.977 -4.344 1.00 88.75 171 LEU A O 1
ATOM 1273 N N . LEU A 1 172 ? 4.140 1.120 -2.118 1.00 86.19 172 LEU A N 1
ATOM 1274 C CA . LEU A 1 172 ? 2.780 1.660 -2.172 1.00 86.19 172 LEU A CA 1
ATOM 1275 C C . LEU A 1 172 ? 2.708 2.987 -2.932 1.00 86.19 172 LEU A C 1
ATOM 1277 O O . LEU A 1 172 ? 1.724 3.226 -3.630 1.00 86.19 172 LEU A O 1
ATOM 1281 N N . ALA A 1 173 ? 3.732 3.839 -2.834 1.00 84.50 173 ALA A N 1
ATOM 1282 C CA . ALA A 1 173 ? 3.789 5.075 -3.603 1.00 84.50 173 ALA A CA 1
ATOM 1283 C C . ALA A 1 173 ? 3.828 4.781 -5.110 1.00 84.50 173 ALA A C 1
ATOM 1285 O O . ALA A 1 173 ? 2.990 5.308 -5.844 1.00 84.50 173 ALA A O 1
ATOM 1286 N N . TYR A 1 174 ? 4.711 3.892 -5.570 1.00 87.50 174 TYR A N 1
ATOM 1287 C CA . TYR A 1 174 ? 4.768 3.498 -6.983 1.00 87.50 174 TYR A CA 1
ATOM 1288 C C . TYR A 1 174 ? 3.448 2.892 -7.468 1.00 87.50 174 TYR A C 1
ATOM 1290 O O . TYR A 1 174 ? 2.911 3.333 -8.486 1.00 87.50 174 TYR A O 1
ATOM 1298 N N . GLU A 1 175 ? 2.853 1.983 -6.694 1.00 88.06 175 GLU A N 1
ATOM 1299 C CA . GLU A 1 175 ? 1.544 1.398 -7.011 1.00 88.06 175 GLU A CA 1
ATOM 1300 C C . GLU A 1 175 ? 0.437 2.462 -7.082 1.00 88.06 175 GLU A C 1
ATOM 1302 O O . GLU A 1 175 ? -0.418 2.418 -7.966 1.00 88.06 175 GLU A O 1
ATOM 1307 N N . SER A 1 176 ? 0.451 3.449 -6.179 1.00 81.94 176 SER A N 1
ATOM 1308 C CA . SER A 1 176 ? -0.554 4.520 -6.134 1.00 81.94 176 SER A CA 1
ATOM 1309 C C . SER A 1 176 ? -0.485 5.465 -7.334 1.00 81.94 176 SER A C 1
ATOM 1311 O O . SER A 1 176 ? -1.513 5.987 -7.763 1.00 81.94 176 SER A O 1
ATOM 1313 N N . PHE A 1 177 ? 0.704 5.642 -7.914 1.00 82.12 177 PHE A N 1
ATOM 1314 C CA . PHE A 1 177 ? 0.896 6.391 -9.154 1.00 82.12 177 PHE A CA 1
ATOM 1315 C C . PHE A 1 177 ? 0.753 5.523 -10.408 1.00 82.12 177 PHE A C 1
ATOM 1317 O O . PHE A 1 177 ? 0.925 6.032 -11.516 1.00 82.12 177 PHE A O 1
ATOM 1324 N N . GLY A 1 178 ? 0.430 4.235 -10.263 1.00 84.31 178 GLY A N 1
ATOM 1325 C CA . GLY A 1 178 ? 0.294 3.323 -11.392 1.00 84.31 178 GLY A CA 1
ATOM 1326 C C . GLY A 1 178 ? 1.616 3.028 -12.095 1.00 84.31 178 GLY A C 1
ATOM 1327 O O . GLY A 1 178 ? 1.623 2.817 -13.301 1.00 84.31 178 GLY A O 1
ATOM 1328 N N . MET A 1 179 ? 2.732 3.075 -11.371 1.00 89.62 179 MET A N 1
ATOM 1329 C CA . MET A 1 179 ? 4.080 2.848 -11.893 1.00 89.62 179 MET A CA 1
ATOM 1330 C C . MET A 1 179 ? 4.526 1.409 -11.638 1.00 89.62 179 MET A C 1
ATOM 1332 O O . MET A 1 179 ? 4.195 0.851 -10.595 1.00 89.62 179 MET A O 1
ATOM 1336 N N . ASP A 1 180 ? 5.332 0.833 -12.535 1.00 93.56 180 ASP A N 1
ATOM 1337 C CA . ASP A 1 180 ? 6.034 -0.424 -12.241 1.00 93.56 180 ASP A CA 1
ATOM 1338 C C . ASP A 1 180 ? 7.080 -0.202 -11.129 1.00 93.56 180 ASP A C 1
ATOM 1340 O O . ASP A 1 180 ? 8.011 0.586 -11.328 1.00 93.56 180 ASP A O 1
ATOM 1344 N N . PRO A 1 181 ? 6.977 -0.877 -9.968 1.00 91.88 181 PRO A N 1
ATOM 1345 C CA . PRO A 1 181 ? 7.866 -0.626 -8.839 1.00 91.88 181 PRO A CA 1
ATOM 1346 C C . PRO A 1 181 ? 9.324 -0.951 -9.144 1.00 91.88 181 PRO A C 1
ATOM 1348 O O . PRO A 1 181 ? 10.215 -0.221 -8.720 1.00 91.88 181 PRO A O 1
ATOM 1351 N N . THR A 1 182 ? 9.595 -2.018 -9.898 1.00 92.81 182 THR A N 1
ATOM 1352 C CA . THR A 1 182 ? 10.971 -2.409 -10.229 1.00 92.81 182 THR A CA 1
ATOM 1353 C C . THR A 1 182 ? 11.622 -1.409 -11.177 1.00 92.81 182 THR A C 1
ATOM 1355 O O . THR A 1 182 ? 12.756 -0.992 -10.939 1.00 92.81 182 THR A O 1
ATOM 1358 N N . LEU A 1 183 ? 10.918 -0.981 -12.224 1.00 93.19 183 LEU A N 1
ATOM 1359 C CA . LEU A 1 183 ? 11.402 0.051 -13.134 1.00 93.19 183 LEU A CA 1
ATOM 1360 C C . LEU A 1 183 ? 11.560 1.397 -12.416 1.00 93.19 183 LEU A C 1
ATOM 1362 O O . LEU A 1 183 ? 12.562 2.076 -12.628 1.00 93.19 183 LEU A O 1
ATOM 1366 N N . ALA A 1 184 ? 10.631 1.763 -11.529 1.00 89.31 184 ALA A N 1
ATOM 1367 C CA . ALA A 1 184 ? 10.709 2.994 -10.745 1.00 89.31 184 ALA A CA 1
ATOM 1368 C C . ALA A 1 184 ? 11.906 2.986 -9.785 1.00 89.31 184 ALA A C 1
ATOM 1370 O O . ALA A 1 184 ? 12.698 3.928 -9.783 1.00 89.31 184 ALA A O 1
ATOM 1371 N N . HIS A 1 185 ? 12.105 1.893 -9.041 1.00 87.62 185 HIS A N 1
ATOM 1372 C CA . HIS A 1 185 ? 13.277 1.707 -8.184 1.00 87.62 185 HIS A CA 1
ATOM 1373 C C . HIS A 1 185 ? 14.573 1.842 -8.991 1.00 87.62 185 HIS A C 1
ATOM 1375 O O . HIS A 1 185 ? 15.479 2.582 -8.610 1.00 87.62 185 HIS A O 1
ATOM 1381 N N . ARG A 1 186 ? 14.647 1.223 -10.174 1.00 87.94 186 ARG A N 1
ATOM 1382 C CA . ARG A 1 186 ? 15.808 1.363 -11.064 1.00 87.94 186 ARG A CA 1
ATOM 1383 C C . ARG A 1 186 ? 16.005 2.792 -11.558 1.00 87.94 186 ARG A C 1
ATOM 1385 O O . ARG A 1 186 ? 17.141 3.271 -11.564 1.00 87.94 186 ARG A O 1
ATOM 1392 N N . ALA A 1 187 ? 14.938 3.485 -11.935 1.00 85.31 187 ALA A N 1
ATOM 1393 C CA . ALA A 1 187 ? 15.008 4.862 -12.408 1.00 85.31 187 ALA A CA 1
ATOM 1394 C C . ALA A 1 187 ? 15.517 5.822 -11.326 1.00 85.31 187 ALA A C 1
ATOM 1396 O O . ALA A 1 187 ? 16.406 6.633 -11.584 1.00 85.31 187 ALA A O 1
ATOM 1397 N N . TYR A 1 188 ? 14.998 5.703 -10.103 1.00 79.69 188 TYR A N 1
ATOM 1398 C CA . TYR A 1 188 ? 15.295 6.645 -9.024 1.00 79.69 188 TYR A CA 1
ATOM 1399 C C . TYR A 1 188 ? 16.529 6.283 -8.192 1.00 79.69 188 TYR A C 1
ATOM 1401 O O . TYR A 1 188 ? 17.167 7.186 -7.653 1.00 79.69 188 TYR A O 1
ATOM 1409 N N . VAL A 1 189 ? 16.902 5.002 -8.115 1.00 78.38 189 VAL A N 1
ATOM 1410 C CA . VAL A 1 189 ? 18.045 4.536 -7.309 1.00 78.38 189 VAL A CA 1
ATOM 1411 C C . VAL A 1 189 ? 19.253 4.186 -8.173 1.00 78.38 189 VAL A C 1
ATOM 1413 O O . VAL A 1 189 ? 20.372 4.573 -7.845 1.00 78.38 189 VAL A O 1
ATOM 1416 N N . THR A 1 190 ? 19.052 3.478 -9.288 1.00 74.12 190 THR A N 1
ATOM 1417 C CA . THR A 1 190 ? 20.166 3.033 -10.152 1.00 74.12 190 THR A CA 1
ATOM 1418 C C . THR A 1 190 ? 20.441 3.963 -11.337 1.00 74.12 190 THR A C 1
ATOM 1420 O O . THR A 1 190 ? 21.487 3.848 -11.969 1.00 74.12 190 THR A O 1
ATOM 1423 N N . GLY A 1 191 ? 19.546 4.922 -11.606 1.00 79.69 191 GLY A N 1
ATOM 1424 C CA . GLY A 1 191 ? 19.715 5.952 -12.632 1.00 79.69 191 GLY A CA 1
ATOM 1425 C C . GLY A 1 191 ? 19.218 5.575 -14.031 1.00 79.69 191 GLY A C 1
ATOM 1426 O O . GLY A 1 191 ? 19.628 6.220 -15.000 1.00 79.69 191 GLY A O 1
ATOM 1427 N N . GLU A 1 192 ? 18.351 4.562 -14.150 1.00 84.50 192 GLU A N 1
ATOM 1428 C CA . GLU A 1 192 ? 17.698 4.202 -15.418 1.00 84.50 192 GLU A CA 1
ATOM 1429 C C . GLU A 1 192 ? 16.923 5.407 -15.981 1.00 84.50 192 GLU A C 1
ATOM 1431 O O . GLU A 1 192 ? 16.247 6.132 -15.245 1.00 84.50 192 GLU A O 1
ATOM 1436 N N . ARG A 1 193 ? 17.025 5.658 -17.291 1.00 86.62 193 ARG A N 1
ATOM 1437 C CA . ARG A 1 193 ? 16.424 6.841 -17.924 1.00 86.62 193 ARG A CA 1
ATOM 1438 C C . ARG A 1 193 ? 15.273 6.459 -18.836 1.00 86.62 193 ARG A C 1
ATOM 1440 O O . ARG A 1 193 ? 15.349 5.486 -19.575 1.00 86.62 193 ARG A O 1
ATOM 1447 N N . ALA A 1 194 ? 14.239 7.295 -18.841 1.00 87.75 194 ALA A N 1
ATOM 1448 C CA . ALA A 1 194 ? 13.199 7.204 -19.851 1.00 87.75 194 ALA A CA 1
ATOM 1449 C C . ALA A 1 194 ? 13.799 7.439 -21.255 1.00 87.75 194 ALA A C 1
ATOM 1451 O O . ALA A 1 194 ? 14.669 8.309 -21.405 1.00 87.75 194 ALA A O 1
ATOM 1452 N N . PRO A 1 195 ? 13.328 6.712 -22.285 1.00 88.31 195 PRO A N 1
ATOM 1453 C CA . PRO A 1 195 ? 13.703 6.973 -23.666 1.00 88.31 195 PRO A CA 1
ATOM 1454 C C . PRO A 1 195 ? 13.405 8.418 -24.074 1.00 88.31 195 PRO A C 1
ATOM 1456 O O . PRO A 1 195 ? 12.462 9.043 -23.578 1.00 88.31 195 PRO A O 1
ATOM 1459 N N . ALA A 1 196 ? 14.188 8.944 -25.018 1.00 87.75 196 ALA A N 1
ATOM 1460 C CA . ALA A 1 196 ? 13.981 10.289 -25.543 1.00 87.75 196 ALA A CA 1
ATOM 1461 C C . ALA A 1 196 ? 12.533 10.472 -26.036 1.00 87.75 196 ALA A C 1
ATOM 1463 O O . ALA A 1 196 ? 11.985 9.610 -26.719 1.00 87.75 196 ALA A O 1
ATOM 1464 N N . GLY A 1 197 ? 11.916 11.599 -25.674 1.00 84.06 197 GLY A N 1
ATOM 1465 C CA . GLY A 1 197 ? 10.520 11.898 -26.010 1.00 84.06 197 GLY A CA 1
ATOM 1466 C C . GLY A 1 197 ? 9.486 11.432 -24.978 1.00 84.06 197 GLY A C 1
ATOM 1467 O O . GLY A 1 197 ? 8.332 11.830 -25.091 1.00 84.06 197 GLY A O 1
ATOM 1468 N N . ASN A 1 198 ? 9.880 10.677 -23.946 1.00 82.19 198 ASN A N 1
ATOM 1469 C CA . ASN A 1 198 ? 8.999 10.302 -22.837 1.00 82.19 198 ASN A CA 1
ATOM 1470 C C . ASN A 1 198 ? 9.325 11.083 -21.559 1.00 82.19 198 ASN A C 1
ATOM 1472 O O . ASN A 1 198 ? 10.488 11.321 -21.230 1.00 82.19 198 ASN A O 1
ATOM 1476 N N . THR A 1 199 ? 8.293 11.441 -20.792 1.00 88.62 199 THR A N 1
ATOM 1477 C CA . THR A 1 199 ? 8.489 11.840 -19.391 1.00 88.62 199 THR A CA 1
ATOM 1478 C C . THR A 1 199 ? 8.737 10.592 -18.547 1.00 88.62 199 THR A C 1
ATOM 1480 O O . THR A 1 199 ? 8.224 9.518 -18.865 1.00 88.62 199 THR A O 1
ATOM 1483 N N . MET A 1 200 ? 9.486 10.726 -17.446 1.00 85.94 200 MET A N 1
ATOM 1484 C CA . MET A 1 200 ? 9.733 9.591 -16.548 1.00 85.94 200 MET A CA 1
ATOM 1485 C C . MET A 1 200 ? 8.420 8.977 -16.050 1.00 85.94 200 MET A C 1
ATOM 1487 O O . MET A 1 200 ? 8.234 7.772 -16.129 1.00 85.94 200 MET A O 1
ATOM 1491 N N . THR A 1 201 ? 7.465 9.807 -15.626 1.00 81.75 201 THR A N 1
ATOM 1492 C CA . THR A 1 201 ? 6.153 9.340 -15.163 1.00 81.75 201 THR A CA 1
ATOM 1493 C C . THR A 1 201 ? 5.405 8.540 -16.229 1.00 81.75 201 THR A C 1
ATOM 1495 O O . THR A 1 201 ? 4.947 7.441 -15.934 1.00 81.75 201 THR A O 1
ATOM 1498 N N . SER A 1 202 ? 5.323 9.049 -17.466 1.00 86.69 202 SER A N 1
ATOM 1499 C CA . SER A 1 202 ? 4.646 8.340 -18.560 1.00 86.69 202 SER A CA 1
ATOM 1500 C C . SER A 1 202 ? 5.330 7.013 -18.863 1.00 86.69 202 SER A C 1
ATOM 1502 O O . SER A 1 202 ? 4.655 6.009 -19.062 1.00 86.69 202 SER A O 1
ATOM 1504 N N . TYR A 1 203 ? 6.663 6.988 -18.860 1.00 89.44 203 TYR A N 1
ATOM 1505 C CA . TYR A 1 203 ? 7.434 5.771 -19.084 1.00 89.44 203 TYR A CA 1
ATOM 1506 C C . TYR A 1 203 ? 7.146 4.713 -18.010 1.00 89.44 203 TYR A C 1
ATOM 1508 O O . TYR A 1 203 ? 6.778 3.595 -18.346 1.00 89.44 203 TYR A O 1
ATOM 1516 N N . LEU A 1 204 ? 7.185 5.084 -16.727 1.00 90.31 204 LEU A N 1
ATOM 1517 C CA . LEU A 1 204 ? 6.902 4.173 -15.610 1.00 90.31 204 LEU A CA 1
ATOM 1518 C C . LEU A 1 204 ? 5.455 3.651 -15.585 1.00 90.31 204 LEU A C 1
ATOM 1520 O O . LEU A 1 204 ? 5.203 2.547 -15.103 1.00 90.31 204 LEU A O 1
ATOM 1524 N N . GLN A 1 205 ? 4.500 4.434 -16.088 1.00 90.38 205 GLN A N 1
ATOM 1525 C CA . GLN A 1 205 ? 3.092 4.032 -16.182 1.00 90.38 205 GLN A CA 1
ATOM 1526 C C . GLN A 1 205 ? 2.801 3.123 -17.381 1.00 90.38 205 GLN A C 1
ATOM 1528 O O . GLN A 1 205 ? 1.846 2.349 -17.338 1.00 90.38 205 GLN A O 1
ATOM 1533 N N . THR A 1 206 ? 3.619 3.209 -18.433 1.00 93.69 206 THR A N 1
ATOM 1534 C CA . THR A 1 206 ? 3.405 2.506 -19.710 1.00 93.69 206 THR A CA 1
ATOM 1535 C C . THR A 1 206 ? 4.412 1.386 -19.977 1.00 93.69 206 THR A C 1
ATOM 1537 O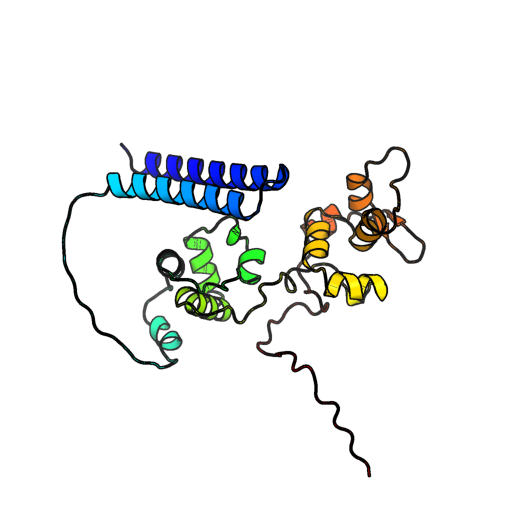 O . THR A 1 206 ? 4.363 0.750 -21.027 1.00 93.69 206 THR A O 1
ATOM 1540 N N . HIS A 1 207 ? 5.359 1.153 -19.066 1.00 94.44 207 HIS A N 1
ATOM 1541 C CA . HIS A 1 207 ? 6.397 0.136 -19.209 1.00 94.44 207 HIS A CA 1
ATOM 1542 C C . HIS A 1 207 ? 6.664 -0.561 -17.883 1.00 94.44 207 HIS A C 1
ATOM 1544 O O . HIS A 1 207 ? 6.643 0.065 -16.825 1.00 94.44 207 HIS A O 1
ATOM 1550 N N . LYS A 1 208 ? 6.968 -1.855 -17.933 1.00 93.69 208 LYS A N 1
ATOM 1551 C CA . LYS A 1 208 ? 7.400 -2.632 -16.766 1.00 93.69 208 LYS A CA 1
ATOM 1552 C C . LYS A 1 208 ? 8.777 -3.222 -16.982 1.00 93.69 208 LYS A C 1
ATOM 1554 O O . LYS A 1 208 ? 9.165 -3.500 -18.118 1.00 93.69 208 LYS A O 1
ATOM 1559 N N . TRP A 1 209 ? 9.497 -3.462 -15.896 1.00 92.19 209 TRP A N 1
ATOM 1560 C CA . TRP A 1 209 ? 10.764 -4.173 -15.966 1.00 92.19 209 TRP A CA 1
ATOM 1561 C C . TRP A 1 209 ? 10.555 -5.686 -16.113 1.00 92.19 209 TRP A C 1
ATOM 1563 O O . TRP A 1 209 ? 9.729 -6.292 -15.430 1.00 92.19 209 TRP A O 1
ATOM 1573 N N . THR A 1 210 ? 11.346 -6.319 -16.976 1.00 89.69 210 THR A N 1
ATOM 1574 C CA . THR A 1 210 ? 11.440 -7.780 -17.112 1.00 89.69 210 THR A CA 1
ATOM 1575 C C . THR A 1 210 ? 12.900 -8.225 -17.059 1.00 89.69 210 THR A C 1
ATOM 1577 O O . THR A 1 210 ? 13.808 -7.396 -16.988 1.00 89.69 210 THR A O 1
ATOM 1580 N N . ALA A 1 211 ? 13.153 -9.535 -17.093 1.00 86.50 211 ALA A N 1
ATOM 1581 C CA . ALA A 1 211 ? 14.519 -10.057 -17.156 1.00 86.50 211 ALA A CA 1
ATOM 1582 C C . ALA A 1 211 ? 15.296 -9.530 -18.380 1.00 86.50 211 ALA A C 1
ATOM 1584 O O . ALA A 1 211 ? 16.492 -9.274 -18.268 1.00 86.50 211 ALA A O 1
ATOM 1585 N N . ASP A 1 212 ? 14.597 -9.297 -19.495 1.00 89.31 212 ASP A N 1
ATOM 1586 C CA . ASP A 1 212 ? 15.168 -8.805 -20.754 1.00 89.31 212 ASP A CA 1
ATOM 1587 C C . ASP A 1 212 ? 15.147 -7.268 -20.864 1.00 89.31 212 ASP A C 1
ATOM 1589 O O . ASP A 1 212 ? 15.501 -6.705 -21.899 1.00 89.31 212 ASP A O 1
ATOM 1593 N N . GLY A 1 213 ? 14.751 -6.574 -19.790 1.00 89.44 213 GLY A N 1
ATOM 1594 C CA . GLY A 1 213 ? 14.647 -5.119 -19.734 1.00 89.44 213 GLY A CA 1
ATOM 1595 C C . GLY A 1 213 ? 13.205 -4.600 -19.821 1.00 89.44 213 GLY A C 1
ATOM 1596 O O . GLY A 1 213 ? 12.254 -5.346 -19.557 1.00 89.44 213 GLY A O 1
ATOM 1597 N N . PRO A 1 214 ? 13.026 -3.299 -20.103 1.00 92.56 214 PRO A N 1
ATOM 1598 C CA . PRO A 1 214 ? 11.719 -2.658 -20.109 1.00 92.56 214 PRO A CA 1
ATOM 1599 C C . PRO A 1 214 ? 10.878 -3.098 -21.313 1.00 92.56 214 PRO A C 1
ATOM 1601 O O . PRO A 1 214 ? 11.348 -3.096 -22.448 1.00 92.56 214 PRO A O 1
ATOM 1604 N N . VAL A 1 215 ? 9.612 -3.427 -21.063 1.00 94.88 215 VAL A N 1
ATOM 1605 C CA . VAL A 1 215 ? 8.613 -3.746 -22.098 1.00 94.88 215 VAL A CA 1
ATOM 1606 C C . VAL A 1 215 ? 7.348 -2.930 -21.870 1.00 94.88 215 VAL A C 1
ATOM 1608 O O . VAL A 1 215 ? 7.044 -2.582 -20.727 1.00 94.88 215 VAL A O 1
ATOM 1611 N N . GLU A 1 216 ? 6.600 -2.648 -22.936 1.00 95.56 216 GLU A N 1
ATOM 1612 C CA . GLU A 1 216 ? 5.312 -1.954 -22.840 1.00 95.56 216 GLU A CA 1
ATOM 1613 C C . GLU A 1 216 ? 4.322 -2.710 -21.934 1.00 95.56 216 GLU A C 1
ATOM 1615 O O . GLU A 1 216 ? 4.270 -3.944 -21.901 1.00 95.56 216 GLU A O 1
ATOM 1620 N N . SER A 1 217 ? 3.547 -1.955 -21.161 1.00 92.50 217 SER A N 1
ATOM 1621 C CA . SER A 1 217 ? 2.569 -2.446 -20.189 1.00 92.50 217 SER A CA 1
ATOM 1622 C C . SER A 1 217 ? 1.569 -1.339 -19.852 1.00 92.50 217 SER A C 1
ATOM 1624 O O . SER A 1 217 ? 1.898 -0.166 -19.948 1.00 92.50 217 SER A O 1
ATOM 1626 N N . ASP A 1 218 ? 0.363 -1.678 -19.403 1.00 92.50 218 ASP A N 1
ATOM 1627 C CA . ASP A 1 218 ? -0.592 -0.690 -18.880 1.00 92.50 218 ASP A CA 1
ATOM 1628 C C . ASP A 1 218 ? -0.645 -0.772 -17.349 1.00 92.50 218 ASP A C 1
ATOM 1630 O O . ASP A 1 218 ? -1.557 -1.349 -16.745 1.00 92.50 218 ASP A O 1
ATOM 1634 N N . ASN A 1 219 ? 0.401 -0.250 -16.704 1.00 90.38 219 ASN A N 1
ATOM 1635 C CA . ASN A 1 219 ? 0.546 -0.340 -15.251 1.00 90.38 219 ASN A CA 1
ATOM 1636 C C . ASN A 1 219 ? -0.481 0.537 -14.537 1.00 90.38 219 ASN A C 1
ATOM 1638 O O . ASN A 1 219 ? -0.988 0.156 -13.480 1.00 90.38 219 ASN A O 1
ATOM 1642 N N . ALA A 1 220 ? -0.822 1.687 -15.124 1.00 83.56 220 ALA A N 1
ATOM 1643 C CA . ALA A 1 220 ? -1.833 2.581 -14.579 1.00 83.56 220 ALA A CA 1
ATOM 1644 C C . ALA A 1 220 ? -3.181 1.862 -14.444 1.00 83.56 220 ALA A C 1
ATOM 1646 O O . ALA A 1 220 ? -3.771 1.857 -13.359 1.00 83.56 220 ALA A O 1
ATOM 1647 N N . GLN A 1 221 ? -3.628 1.179 -15.500 1.00 88.50 221 GLN A N 1
ATOM 1648 C CA . GLN A 1 221 ? -4.870 0.412 -15.460 1.00 88.50 221 GLN A CA 1
ATOM 1649 C C . GLN A 1 221 ? -4.769 -0.823 -14.556 1.00 88.50 221 GLN A C 1
ATOM 1651 O O . GLN A 1 221 ? -5.719 -1.138 -13.824 1.00 88.50 221 GLN A O 1
ATOM 1656 N N . TYR A 1 222 ? -3.624 -1.515 -14.567 1.00 89.44 222 TYR A N 1
ATOM 1657 C CA . TYR A 1 222 ? -3.384 -2.649 -13.675 1.00 89.44 222 TYR A CA 1
ATOM 1658 C C . TYR A 1 222 ? -3.541 -2.233 -12.210 1.00 89.44 222 TYR A C 1
ATOM 1660 O O . TYR A 1 222 ? -4.399 -2.765 -11.508 1.00 89.44 222 TYR A O 1
ATOM 1668 N N . TYR A 1 223 ? -2.793 -1.233 -11.743 1.00 85.56 223 TYR A N 1
ATOM 1669 C CA . TYR A 1 223 ? -2.821 -0.829 -10.337 1.00 85.56 223 TYR A CA 1
ATOM 1670 C C . TYR A 1 223 ? -4.116 -0.124 -9.931 1.00 85.56 223 TYR A C 1
ATOM 1672 O O . TYR A 1 223 ? -4.504 -0.214 -8.763 1.00 85.56 223 TYR A O 1
ATOM 1680 N N . ALA A 1 224 ? -4.833 0.514 -10.861 1.00 85.44 224 ALA A N 1
ATOM 1681 C CA . ALA A 1 224 ? -6.163 1.058 -10.591 1.00 85.44 224 ALA A CA 1
ATOM 1682 C C . ALA A 1 224 ? -7.193 -0.037 -10.253 1.00 85.44 224 ALA A C 1
ATOM 1684 O O . ALA A 1 224 ? -8.095 0.195 -9.449 1.00 85.44 224 ALA A O 1
ATOM 1685 N N . SER A 1 225 ? -7.050 -1.232 -10.835 1.00 84.06 225 SER A N 1
ATOM 1686 C CA . SER A 1 225 ? -8.014 -2.335 -10.698 1.00 84.06 225 SER A CA 1
ATOM 1687 C C . SER A 1 225 ? -7.537 -3.493 -9.813 1.00 84.06 225 SER A C 1
ATOM 1689 O O . SER A 1 225 ? -8.360 -4.269 -9.317 1.00 84.06 225 SER A O 1
ATOM 1691 N N . ALA A 1 226 ? -6.229 -3.609 -9.581 1.00 86.06 226 ALA A N 1
ATOM 1692 C CA . ALA A 1 226 ? -5.637 -4.693 -8.813 1.00 86.06 226 ALA A CA 1
ATOM 1693 C C . ALA A 1 226 ? -6.075 -4.661 -7.343 1.00 86.06 226 ALA A C 1
ATOM 1695 O O . ALA A 1 226 ? -6.094 -3.620 -6.677 1.00 86.06 226 ALA A O 1
ATOM 1696 N N . LYS A 1 227 ? -6.397 -5.848 -6.826 1.00 89.38 227 LYS A N 1
ATOM 1697 C CA . LYS A 1 227 ? -6.705 -6.051 -5.411 1.00 89.38 227 LYS A CA 1
ATOM 1698 C C . LYS A 1 227 ? -5.405 -6.231 -4.621 1.00 89.38 227 LYS A C 1
ATOM 1700 O O . LYS A 1 227 ? -4.494 -6.878 -5.132 1.00 89.38 227 LYS A O 1
ATOM 1705 N N . PRO A 1 228 ? -5.326 -5.720 -3.382 1.00 89.75 228 PRO A N 1
ATOM 1706 C CA . PRO A 1 228 ? -4.199 -6.008 -2.509 1.00 89.75 228 PRO A CA 1
ATOM 1707 C C . PRO A 1 228 ? -4.024 -7.512 -2.276 1.00 89.75 228 PRO A C 1
ATOM 1709 O O . PRO A 1 228 ? -4.991 -8.219 -1.981 1.00 89.75 228 PRO A O 1
ATOM 1712 N N . ILE A 1 229 ? -2.782 -7.974 -2.382 1.00 90.19 229 ILE A N 1
ATOM 1713 C CA . ILE A 1 229 ? -2.341 -9.343 -2.086 1.00 90.19 229 ILE A CA 1
ATOM 1714 C C . ILE A 1 229 ? -1.373 -9.396 -0.899 1.00 90.19 229 ILE A C 1
ATOM 1716 O O . ILE A 1 229 ? -1.002 -10.477 -0.459 1.00 90.19 229 ILE A O 1
ATOM 1720 N N . GLY A 1 230 ? -0.986 -8.236 -0.367 1.00 88.94 230 GLY A N 1
ATOM 1721 C CA . GLY A 1 230 ? -0.071 -8.108 0.756 1.00 88.94 230 GLY A CA 1
ATOM 1722 C C . GLY A 1 230 ? 1.394 -8.365 0.390 1.00 88.94 230 GLY A C 1
ATOM 1723 O O . GLY A 1 230 ? 1.719 -8.990 -0.617 1.00 88.94 230 GLY A O 1
ATOM 1724 N N . ILE A 1 231 ? 2.304 -7.897 1.245 1.00 89.75 231 ILE A N 1
ATOM 1725 C CA . ILE A 1 231 ? 3.758 -7.915 1.010 1.00 89.75 231 ILE A CA 1
ATOM 1726 C C . ILE A 1 231 ? 4.339 -9.332 0.858 1.00 89.75 231 ILE A C 1
ATOM 1728 O O . ILE A 1 231 ? 5.419 -9.511 0.302 1.00 89.75 231 ILE A O 1
ATOM 1732 N N . ASN A 1 232 ? 3.611 -10.349 1.325 1.00 83.56 232 ASN A N 1
ATOM 1733 C CA . ASN A 1 232 ? 4.007 -11.754 1.244 1.00 83.56 232 ASN A CA 1
ATOM 1734 C C . ASN A 1 232 ? 3.304 -12.525 0.110 1.00 83.56 232 ASN A C 1
ATOM 1736 O O . ASN A 1 232 ? 3.449 -13.742 0.041 1.00 83.56 232 ASN A O 1
ATOM 1740 N N . GLY A 1 233 ? 2.530 -11.855 -0.755 1.00 63.12 233 GLY A N 1
ATOM 1741 C CA . GLY A 1 233 ? 1.872 -12.471 -1.917 1.00 63.12 233 GLY A CA 1
ATOM 1742 C C . GLY A 1 233 ? 0.707 -13.414 -1.589 1.00 63.12 233 GLY A C 1
ATOM 1743 O O . GLY A 1 233 ? 0.113 -14.006 -2.487 1.00 63.12 233 GLY A O 1
ATOM 1744 N N . VAL A 1 234 ? 0.348 -13.555 -0.312 1.00 55.56 234 VAL A N 1
ATOM 1745 C CA . VAL A 1 234 ? -0.824 -14.314 0.125 1.00 55.56 234 VAL A CA 1
ATOM 1746 C C . VAL A 1 234 ? -1.931 -13.306 0.367 1.00 55.56 234 VAL A C 1
ATOM 1748 O O . VAL A 1 234 ? -1.836 -12.540 1.326 1.00 55.56 234 VAL A O 1
ATOM 1751 N N . ALA A 1 235 ? -2.967 -13.308 -0.487 1.00 48.31 235 ALA A N 1
ATOM 1752 C CA . ALA A 1 235 ? -4.165 -12.501 -0.270 1.00 48.31 235 ALA A CA 1
ATOM 1753 C C . ALA A 1 235 ? -4.557 -12.636 1.198 1.00 48.31 235 ALA A C 1
ATOM 1755 O O . ALA A 1 235 ? -4.810 -13.754 1.650 1.00 48.31 235 ALA A O 1
ATOM 1756 N N . SER A 1 236 ? -4.498 -11.524 1.933 1.00 43.12 236 SER A N 1
ATOM 1757 C CA . SER A 1 236 ? -4.644 -11.503 3.381 1.00 43.12 236 SER A CA 1
ATOM 1758 C C . SER A 1 236 ? -6.001 -12.084 3.782 1.00 43.12 236 SER A C 1
ATOM 1760 O O . SER A 1 236 ? -6.967 -11.362 4.005 1.00 43.12 236 SER A O 1
ATOM 1762 N N . VAL A 1 237 ? -6.089 -13.404 3.931 1.00 37.75 237 VAL A N 1
ATOM 1763 C CA . VAL A 1 237 ? -6.908 -13.991 4.977 1.00 37.75 237 VAL A CA 1
ATOM 1764 C C . VAL A 1 237 ? -6.163 -13.576 6.231 1.00 37.75 237 VAL A C 1
ATOM 1766 O O . VAL A 1 237 ? -5.112 -14.136 6.535 1.00 37.75 237 VAL A O 1
ATOM 1769 N N . LEU A 1 238 ? -6.627 -12.497 6.869 1.00 40.47 238 LEU A N 1
ATOM 1770 C CA . LEU A 1 238 ? -6.048 -11.958 8.096 1.00 40.47 238 LEU A CA 1
ATOM 1771 C C . LEU A 1 238 ? -6.201 -12.992 9.217 1.00 40.47 238 LEU A C 1
ATOM 1773 O O . LEU A 1 238 ? -7.096 -12.911 10.057 1.00 40.47 238 LEU A O 1
ATOM 1777 N N . VAL A 1 239 ? -5.329 -13.995 9.206 1.00 32.09 239 VAL A N 1
ATOM 1778 C CA . VAL A 1 239 ? -5.110 -14.899 10.321 1.00 32.09 239 VAL A CA 1
ATOM 1779 C C . VAL A 1 239 ? -4.377 -14.086 11.372 1.00 32.09 239 VAL A C 1
ATOM 1781 O O . VAL A 1 239 ? -3.249 -13.634 11.181 1.00 32.09 239 VAL A O 1
ATOM 1784 N N . ALA A 1 240 ? -5.080 -13.849 12.473 1.00 33.19 240 ALA A N 1
ATOM 1785 C CA . ALA A 1 240 ? -4.531 -13.223 13.654 1.00 33.19 240 ALA A CA 1
ATOM 1786 C C . ALA A 1 240 ? -3.297 -13.997 14.145 1.00 33.19 240 ALA A C 1
ATOM 1788 O O . ALA A 1 240 ? -3.348 -15.212 14.319 1.00 33.19 240 ALA A O 1
ATOM 1789 N N . GLY A 1 241 ? -2.229 -13.258 14.440 1.00 39.31 241 GLY A N 1
ATOM 1790 C CA . GLY A 1 241 ? -1.173 -13.702 15.339 1.00 39.31 241 GLY A CA 1
ATOM 1791 C C . GLY A 1 241 ? -0.107 -14.598 14.719 1.00 39.31 241 GLY A C 1
ATOM 1792 O O . GLY A 1 241 ? -0.096 -15.801 14.947 1.00 39.31 241 GLY A O 1
ATOM 1793 N N . GLN A 1 242 ? 0.905 -13.985 14.109 1.00 28.03 242 GLN A N 1
ATOM 1794 C CA . GLN A 1 242 ? 2.277 -14.421 14.357 1.00 28.03 242 GLN A CA 1
ATOM 1795 C C . GLN A 1 242 ? 3.143 -13.201 14.648 1.00 28.03 242 GLN A C 1
ATOM 1797 O O . GLN A 1 242 ? 3.637 -12.522 13.754 1.00 28.03 242 GLN A O 1
ATOM 1802 N N . SER A 1 243 ? 3.319 -12.924 15.942 1.00 30.50 243 SER A N 1
ATOM 1803 C CA . SER A 1 243 ? 4.483 -12.182 16.405 1.00 30.50 243 SER A CA 1
ATOM 1804 C C . SER A 1 243 ? 5.723 -12.940 15.949 1.00 30.50 243 SER A C 1
ATOM 1806 O O . SER A 1 243 ? 5.963 -14.072 16.369 1.00 30.50 243 SER A O 1
ATOM 1808 N N . SER A 1 244 ? 6.516 -12.305 15.098 1.00 32.22 244 SER A N 1
ATOM 1809 C CA . SER A 1 244 ? 7.881 -12.705 14.804 1.00 32.22 244 SER A CA 1
ATOM 1810 C C . SER A 1 244 ? 8.696 -12.691 16.101 1.00 32.22 244 SER A C 1
ATOM 1812 O O . SER A 1 244 ? 9.198 -11.647 16.520 1.00 32.22 244 SER A O 1
ATOM 1814 N N . LYS A 1 245 ? 8.830 -13.847 16.759 1.00 28.67 245 LYS A N 1
ATOM 1815 C CA . LYS A 1 245 ? 9.910 -14.064 17.723 1.00 28.67 245 LYS A CA 1
ATOM 1816 C C . LYS A 1 245 ? 11.196 -14.287 16.937 1.00 28.67 245 LYS A C 1
ATOM 1818 O O . LYS A 1 245 ? 11.478 -15.375 16.449 1.00 28.67 245 LYS A O 1
ATOM 1823 N N . SER A 1 246 ? 11.950 -13.205 16.811 1.00 29.69 246 SER A N 1
ATOM 1824 C CA . SER A 1 246 ? 13.380 -13.234 16.546 1.00 29.69 246 SER A CA 1
ATOM 1825 C C . SER A 1 246 ? 14.101 -13.906 17.718 1.00 29.69 246 SER A C 1
ATOM 1827 O O . SER A 1 246 ? 13.982 -13.436 18.846 1.00 29.69 246 SER A O 1
ATOM 1829 N N . GLY A 1 247 ? 14.900 -14.932 17.416 1.00 31.30 247 GLY A N 1
ATOM 1830 C CA . GLY A 1 247 ? 16.100 -15.282 18.177 1.00 31.30 247 GLY A CA 1
ATOM 1831 C C . GLY A 1 247 ? 15.944 -16.321 19.285 1.00 31.30 247 GLY A C 1
ATOM 1832 O O . GLY A 1 247 ? 15.701 -15.969 20.428 1.00 31.30 247 GLY A O 1
ATOM 1833 N N . GLU A 1 248 ? 16.243 -17.578 18.958 1.00 28.69 248 GLU A N 1
ATOM 1834 C CA . GLU A 1 248 ? 17.019 -18.462 19.838 1.00 28.69 248 GLU A CA 1
ATOM 1835 C C . GLU A 1 248 ? 17.682 -19.538 18.966 1.00 28.69 248 GLU A C 1
ATOM 1837 O O . GLU A 1 248 ? 17.087 -20.554 18.624 1.00 28.69 248 GLU A O 1
ATOM 1842 N N . ASN A 1 249 ? 18.915 -19.266 18.527 1.00 32.28 249 ASN A N 1
ATOM 1843 C CA . ASN A 1 249 ? 19.816 -20.309 18.050 1.00 32.28 249 ASN A CA 1
ATOM 1844 C C . ASN A 1 249 ? 20.656 -20.731 19.256 1.00 32.28 249 ASN A C 1
ATOM 1846 O O . ASN A 1 249 ? 21.667 -20.101 19.566 1.00 32.28 249 ASN A O 1
ATOM 1850 N N . THR A 1 250 ? 20.182 -21.735 19.988 1.00 32.53 250 THR A N 1
ATOM 1851 C CA . THR A 1 250 ? 20.952 -22.402 21.033 1.00 32.53 250 THR A CA 1
ATOM 1852 C C . THR A 1 250 ? 21.739 -23.553 20.412 1.00 32.53 250 THR A C 1
ATOM 1854 O O . THR A 1 250 ? 21.202 -24.547 19.937 1.00 32.53 250 THR A O 1
ATOM 1857 N N . THR A 1 251 ? 23.059 -23.392 20.424 1.00 41.09 251 THR A N 1
ATOM 1858 C CA . THR A 1 251 ? 24.060 -24.466 20.425 1.00 41.09 251 THR A CA 1
ATOM 1859 C C . THR A 1 251 ? 23.665 -25.625 21.346 1.00 41.09 251 THR A C 1
ATOM 1861 O O . THR A 1 251 ? 23.307 -25.383 22.498 1.00 41.09 251 THR A O 1
ATOM 1864 N N . GLY A 1 252 ? 23.844 -26.873 20.897 1.00 28.66 252 GLY A N 1
ATOM 1865 C CA . GLY A 1 252 ? 23.770 -28.046 21.775 1.00 28.66 252 GLY A CA 1
ATOM 1866 C C . GLY A 1 252 ? 23.779 -29.391 21.045 1.00 28.66 252 GLY A C 1
ATOM 1867 O O . GLY A 1 252 ? 22.741 -29.881 20.631 1.00 28.66 252 GLY A O 1
ATOM 1868 N N . THR A 1 253 ? 24.974 -29.962 20.923 1.00 34.31 253 THR A N 1
ATOM 1869 C CA . THR A 1 253 ? 25.338 -31.356 20.599 1.00 34.31 253 THR A CA 1
ATOM 1870 C C . THR A 1 253 ? 24.385 -32.464 21.074 1.00 34.31 253 THR A C 1
ATOM 1872 O O . THR A 1 253 ? 24.023 -32.487 22.251 1.00 34.31 253 THR A O 1
ATOM 1875 N N . ALA A 1 254 ? 24.188 -33.470 20.215 1.00 35.03 254 ALA A N 1
ATOM 1876 C CA . ALA A 1 254 ? 24.492 -34.882 20.492 1.00 35.03 254 ALA A CA 1
ATOM 1877 C C . ALA A 1 254 ? 24.787 -35.607 19.170 1.00 35.03 254 ALA A C 1
ATOM 1879 O O . ALA A 1 254 ? 24.018 -35.387 18.207 1.00 35.03 254 ALA A O 1
#

Foldseek 3Di:
DDPVVLVVVLVVLLVVLLVVLVVCVVVVHDNVVSVVSNVVSVVVSVVVVVVVPDDDDDDDDDDDDDDDDCPLVVVVPDDQDQLVVLQVQADAAPPEADAVVCVLVCCVVPVDRVVVSVVCSVPVVVVVQSNCRSHHHYGLHDRPCQQVQQDQLVPDDPVLSVVCVVVVVLNVVCLVLLFASVVVCCCPPVNDDDPPPDDPSRQRQQWYQDPVGIDGDRSNVCSVPGGGCGSNNHNDPPDGDDDPPPDDPDDDDD

pLDDT: mean 70.49, std 22.62, range [22.12, 95.56]

Sequence (254 aa):
MSTTNILNSLVSSLSAAAQASAQSEKKGGTSKEAVDIFKSALEDALDTLSKTTSTPAATSSSTAATATADTAATEKASGNVDYFSKFAKAKLNPNYQTPDYLKQNGFVLDMNKERLNQFLNDNPQYGADFLNITNGGLSKFSTDGSSLVKTDVSALATADRQYFQKNVSELLAYESFGMDPTLAHRAYVTGERAPAGNTMTSYLQTHKWTADGPVESDNAQYYASAKPIGINGVASVLVAGQSSKSGENTTGTA